Protein AF-A0AAE0FL76-F1 (afdb_monomer)

Radius of gyration: 29.26 Å; Cα contacts (8 Å, |Δi|>4): 202; chains: 1; bounding box: 66×48×80 Å

pLDDT: mean 73.0, std 16.08, range [36.44, 94.69]

Organism: NCBI:txid36881

Nearest PDB structures (foldseek):
  4d1q-assembly1_H-2  TM=7.066E-01  e=2.055E-03  Musca domestica
  5yvf-assembly1_A  TM=7.927E-01  e=5.678E-01  Arabidopsis thaliana
  8ao0-assembly1_A  TM=4.103E-01  e=6.399E-01  synthetic construct
  1xfn-assembly1_A  TM=4.289E-01  e=1.993E+00  Halorhodospira halophila
  8dzu-assembly1_A  TM=4.189E-01  e=2.116E+00  Halorhodospira halophila

Mean predicted aligned error: 18.42 Å

Foldseek 3Di:
DDDDPDPDDVVVCVPCVVVVVVVVVVVVVVVVVVVVVVVVVVVVVVVVVVVVVVVVVPPPDDPDDPPPPPPPLPLQKDFDADPVGNPHGQWIGGPVVPPVDTDGPPDDCVVSVVCCCDDLVPDDQDDDDDDDSVLVSVLVCCCRVVV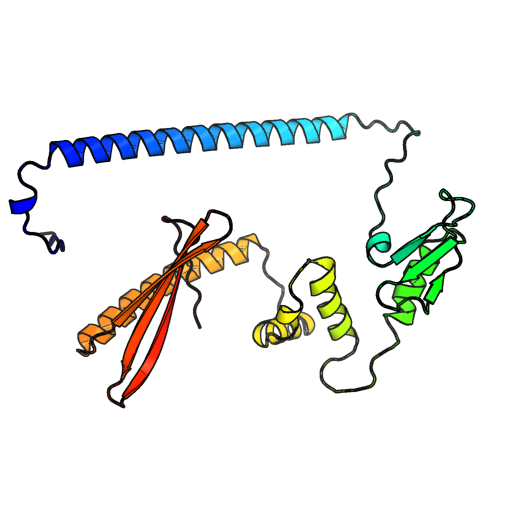DDNCCVVDPVSVVVVVCVVVVNDDDDDPVVVVVVQQVVQVVLLVVVVVVCVVCVVVVWHKDKDKDWDDDPNFIWIKIKIWTADPVRDIDIFTRATDSDPPDTGGDGD

Structure (mmCIF, N/CA/C/O backbone):
data_AF-A0AAE0FL76-F1
#
_entry.id   AF-A0AAE0FL76-F1
#
loop_
_atom_site.group_PDB
_atom_site.id
_atom_site.type_symbol
_atom_site.label_atom_id
_atom_site.label_alt_id
_atom_site.label_comp_id
_atom_site.label_asym_id
_atom_site.label_entity_id
_atom_site.label_seq_id
_atom_site.pdbx_PDB_ins_code
_atom_site.Cartn_x
_atom_site.Cartn_y
_atom_site.Cartn_z
_atom_site.occupancy
_atom_site.B_iso_or_equiv
_atom_site.auth_seq_id
_atom_site.auth_comp_id
_atom_site.auth_asym_id
_atom_site.auth_atom_id
_atom_site.pdbx_PDB_model_num
ATOM 1 N N . MET A 1 1 ? -9.833 24.605 28.743 1.00 41.06 1 MET A N 1
ATOM 2 C CA . MET A 1 1 ? -9.242 23.594 29.644 1.00 41.06 1 MET A CA 1
ATOM 3 C C . MET A 1 1 ? -8.982 22.353 28.806 1.00 41.06 1 MET A C 1
ATOM 5 O O . MET A 1 1 ? -9.937 21.810 28.270 1.00 41.06 1 MET A O 1
ATOM 9 N N . SER A 1 2 ? -7.720 21.987 28.562 1.00 43.38 2 SER A N 1
ATOM 10 C CA . SER A 1 2 ? -7.380 20.799 27.767 1.00 43.38 2 SER A CA 1
ATOM 11 C C . SER A 1 2 ? -7.516 19.554 28.639 1.00 43.38 2 SER A C 1
ATOM 13 O O . SER A 1 2 ? -6.790 19.414 29.622 1.00 43.38 2 SER A O 1
ATOM 15 N N . HIS A 1 3 ? -8.452 18.669 28.306 1.00 48.06 3 HIS A N 1
ATOM 16 C CA . HIS A 1 3 ? -8.559 17.375 28.970 1.00 48.06 3 HIS A CA 1
ATOM 17 C C . HIS A 1 3 ? -7.352 16.516 28.584 1.00 48.06 3 HIS A C 1
ATOM 19 O O . HIS A 1 3 ? -7.118 16.252 27.406 1.00 48.06 3 HIS A O 1
ATOM 25 N N . ASN A 1 4 ? -6.551 16.152 29.583 1.00 48.56 4 ASN A N 1
ATOM 26 C CA . ASN A 1 4 ? -5.408 15.266 29.433 1.00 48.56 4 ASN A CA 1
ATOM 27 C C . ASN A 1 4 ? -5.953 13.829 29.392 1.00 48.56 4 ASN A C 1
ATOM 29 O O . ASN A 1 4 ? -6.493 13.357 30.387 1.00 48.56 4 ASN A O 1
ATOM 33 N N . TYR A 1 5 ? -5.897 13.171 28.233 1.00 51.81 5 TYR A N 1
ATOM 34 C CA . TYR A 1 5 ? -6.470 11.833 28.008 1.00 51.81 5 TYR A CA 1
ATOM 35 C C . TYR A 1 5 ? -5.505 10.690 28.386 1.00 51.81 5 TYR A C 1
ATOM 37 O O . TYR A 1 5 ? -5.607 9.592 27.838 1.00 51.81 5 TYR A O 1
ATOM 45 N N . SER A 1 6 ? -4.539 10.921 29.285 1.00 60.22 6 SER A N 1
ATOM 46 C CA . SER A 1 6 ? -3.707 9.825 29.788 1.00 60.2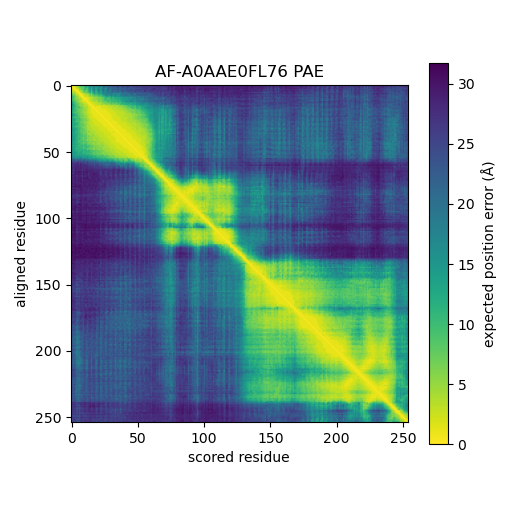2 6 SER A CA 1
ATOM 47 C C . SER A 1 6 ? -4.518 8.966 30.756 1.00 60.22 6 SER A C 1
ATOM 49 O O . SER A 1 6 ? -5.148 9.483 31.674 1.00 60.22 6 SER A O 1
ATOM 51 N N . TRP A 1 7 ? -4.483 7.648 30.560 1.00 64.50 7 TRP A N 1
ATOM 52 C CA . TRP A 1 7 ? -5.122 6.672 31.453 1.00 64.50 7 TRP A CA 1
ATOM 53 C C . TRP A 1 7 ? -4.465 6.590 32.841 1.00 64.50 7 TRP A C 1
ATOM 55 O O . TRP A 1 7 ? -5.026 5.983 33.749 1.00 64.50 7 TRP A O 1
ATOM 65 N N . GLU A 1 8 ? -3.294 7.204 33.022 1.00 61.47 8 GLU A N 1
ATOM 66 C CA . GLU A 1 8 ? -2.572 7.217 34.292 1.00 61.47 8 GLU A CA 1
ATOM 67 C C . GLU A 1 8 ? -2.843 8.509 35.084 1.00 61.47 8 GLU A C 1
ATOM 69 O O . GLU A 1 8 ? -2.793 9.603 34.503 1.00 61.47 8 GLU A O 1
ATOM 74 N N . PRO A 1 9 ? -3.108 8.412 36.405 1.00 70.88 9 PRO A N 1
ATOM 75 C CA . PRO A 1 9 ? -3.207 9.572 37.284 1.00 70.88 9 PRO A CA 1
ATOM 76 C C . PRO A 1 9 ? -1.924 10.405 37.226 1.00 70.88 9 PRO A C 1
ATOM 78 O O . PRO A 1 9 ? -0.826 9.865 37.344 1.00 70.88 9 PRO A O 1
ATOM 81 N N . ILE A 1 10 ? -2.052 11.730 37.106 1.00 65.44 10 ILE A N 1
ATOM 82 C CA . ILE A 1 10 ? -0.910 12.669 37.066 1.00 65.44 10 ILE A CA 1
ATOM 83 C C . ILE A 1 10 ? -0.021 12.524 38.314 1.00 65.44 10 ILE A C 1
ATOM 85 O O . ILE A 1 10 ? 1.184 12.748 38.258 1.00 65.44 10 ILE A O 1
ATOM 89 N N . GLU A 1 11 ? -0.606 12.091 39.428 1.00 73.06 11 GLU A N 1
ATOM 90 C CA . GLU A 1 11 ? 0.076 11.796 40.690 1.00 73.06 11 GLU A CA 1
ATOM 91 C C . GLU A 1 11 ? 1.170 10.723 40.549 1.00 73.06 11 GLU A C 1
ATOM 93 O O . GLU A 1 11 ? 2.186 10.808 41.233 1.00 73.06 11 GLU A O 1
ATOM 98 N N . ASN A 1 12 ? 1.027 9.769 39.618 1.00 71.69 12 ASN A N 1
ATOM 99 C CA . ASN A 1 12 ? 2.040 8.737 39.357 1.00 71.69 12 ASN A CA 1
ATOM 100 C C . ASN A 1 12 ? 3.261 9.260 38.585 1.00 71.69 12 ASN A C 1
ATOM 102 O O . ASN A 1 12 ? 4.279 8.576 38.516 1.00 71.69 12 ASN A O 1
ATOM 106 N N . LEU A 1 13 ? 3.178 10.464 38.011 1.00 67.12 13 LEU A N 1
ATOM 107 C CA . LEU A 1 13 ? 4.298 11.114 37.328 1.00 67.12 13 LEU A CA 1
ATOM 108 C C . LEU A 1 13 ? 5.147 11.975 38.276 1.00 67.12 13 LEU A C 1
ATOM 110 O O . LEU A 1 13 ? 6.201 12.463 37.860 1.00 67.12 13 LEU A O 1
ATOM 114 N N . ALA A 1 14 ? 4.725 12.153 39.534 1.00 76.75 14 ALA A N 1
ATOM 115 C CA . ALA A 1 14 ? 5.501 12.879 40.534 1.00 76.75 14 ALA A CA 1
ATOM 116 C C . ALA A 1 14 ? 6.821 12.136 40.821 1.00 76.75 14 ALA A C 1
ATOM 118 O O . ALA A 1 14 ? 6.814 10.979 41.240 1.00 76.75 14 ALA A O 1
ATOM 119 N N . GLY A 1 15 ? 7.962 12.790 40.577 1.00 80.88 15 GLY A N 1
ATOM 120 C CA . GLY A 1 15 ? 9.301 12.199 40.713 1.00 80.88 15 GLY A CA 1
ATOM 121 C C . GLY A 1 15 ? 9.930 11.696 39.405 1.00 80.88 15 GLY A C 1
ATOM 122 O O . GLY A 1 15 ? 11.093 11.285 39.408 1.00 80.88 15 GLY A O 1
ATOM 123 N N . CYS A 1 16 ? 9.208 11.745 38.278 1.00 82.50 16 CYS A N 1
ATOM 124 C CA . CYS A 1 16 ? 9.721 11.365 36.954 1.00 82.50 16 CYS A CA 1
ATOM 125 C C . CYS A 1 16 ? 10.253 12.554 36.131 1.00 82.50 16 CYS A C 1
ATOM 127 O O . CYS A 1 16 ? 10.582 12.397 34.952 1.00 82.50 16 CYS A O 1
ATOM 129 N N . GLU A 1 17 ? 10.370 13.749 36.713 1.00 87.56 17 GLU A N 1
ATOM 130 C CA . GLU A 1 17 ? 10.765 14.969 35.997 1.00 87.56 17 GLU A CA 1
ATOM 131 C C . GLU A 1 17 ? 12.173 14.844 35.397 1.00 87.56 17 GLU A C 1
ATOM 133 O O . GLU A 1 17 ? 12.430 15.320 34.290 1.00 87.56 17 GLU A O 1
ATOM 138 N N . SER A 1 18 ? 13.070 14.145 36.097 1.00 85.81 18 SER A N 1
ATOM 139 C CA . SER A 1 18 ? 14.432 13.866 35.632 1.00 85.81 18 SER A CA 1
ATOM 140 C C . SER A 1 18 ? 14.455 12.945 34.407 1.00 85.81 18 SER A C 1
ATOM 142 O O . SER A 1 18 ? 15.223 13.189 33.477 1.00 85.81 18 SER A O 1
ATOM 144 N N . LEU A 1 19 ? 13.580 11.935 34.364 1.00 83.25 19 LEU A N 1
ATOM 145 C CA . LEU A 1 19 ? 13.446 11.012 33.235 1.00 83.25 19 LEU A CA 1
ATOM 146 C C . LEU A 1 19 ? 12.848 11.709 32.012 1.00 83.25 19 LEU A C 1
ATOM 148 O O . LEU A 1 19 ? 13.353 11.541 30.904 1.00 83.25 19 LEU A O 1
ATOM 152 N N . ILE A 1 20 ? 11.827 12.548 32.209 1.00 82.75 20 ILE A N 1
ATOM 153 C CA . ILE A 1 20 ? 11.223 13.340 31.128 1.00 82.75 20 ILE A CA 1
ATOM 154 C C . ILE A 1 20 ? 12.249 14.326 30.552 1.00 82.75 20 ILE A C 1
ATOM 156 O O . ILE A 1 20 ? 12.359 14.457 29.332 1.00 82.75 20 ILE A O 1
ATOM 160 N N . ALA A 1 21 ? 13.029 14.996 31.405 1.00 90.81 21 ALA A N 1
ATOM 161 C CA . ALA A 1 21 ? 14.087 15.904 30.967 1.00 90.81 21 ALA A CA 1
ATOM 162 C C . ALA A 1 21 ? 15.205 15.169 30.207 1.00 90.81 21 ALA A C 1
ATOM 164 O O . ALA A 1 21 ? 15.637 15.637 29.153 1.00 90.81 21 ALA A O 1
ATOM 165 N N . ALA A 1 22 ? 15.636 14.002 30.697 1.00 91.31 22 ALA A N 1
ATOM 166 C CA . ALA A 1 22 ? 16.638 13.175 30.028 1.00 91.31 22 ALA A CA 1
ATOM 167 C C . ALA A 1 22 ? 16.152 12.675 28.659 1.00 91.31 22 ALA A C 1
ATOM 169 O O . ALA A 1 22 ? 16.902 12.732 27.685 1.00 91.31 22 ALA A O 1
ATOM 170 N N . PHE A 1 23 ? 14.891 12.244 28.564 1.00 91.94 23 PHE A N 1
ATOM 171 C CA . PHE A 1 23 ? 14.292 11.798 27.310 1.00 91.94 23 PHE A CA 1
ATOM 172 C C . PHE A 1 23 ? 14.199 12.931 26.285 1.00 91.94 23 PHE A C 1
ATOM 174 O O . PHE A 1 23 ? 14.612 12.752 25.142 1.00 91.94 23 PHE A O 1
ATOM 181 N N . ARG A 1 24 ? 13.721 14.116 26.691 1.00 90.69 24 ARG A N 1
ATOM 182 C CA . ARG A 1 24 ? 13.651 15.289 25.802 1.00 90.69 24 ARG A CA 1
ATOM 183 C C . ARG A 1 24 ? 15.023 15.662 25.262 1.00 90.69 24 ARG A C 1
ATOM 185 O O . ARG A 1 24 ? 15.172 15.793 24.054 1.00 90.69 24 ARG A O 1
ATOM 192 N N . LYS A 1 25 ? 16.028 15.721 26.138 1.00 94.19 25 LYS A N 1
ATOM 193 C CA . LYS A 1 25 ? 17.408 15.998 25.736 1.00 94.19 25 LYS A CA 1
ATOM 194 C C . LYS A 1 25 ? 17.940 14.952 24.751 1.00 94.19 25 LYS A C 1
ATOM 196 O O . LYS A 1 25 ? 18.479 15.308 23.714 1.00 94.19 25 LYS A O 1
ATOM 201 N N . SER A 1 26 ? 17.723 13.665 25.031 1.00 91.81 26 SER A N 1
ATOM 202 C CA . SER A 1 26 ? 18.118 12.587 24.116 1.00 91.81 26 SER A CA 1
ATOM 203 C C . SER A 1 26 ? 17.398 12.662 22.766 1.00 91.81 26 SER A C 1
ATOM 205 O O . SER A 1 26 ? 17.984 12.288 21.753 1.00 91.81 26 SER A O 1
ATOM 207 N N . SER A 1 27 ? 16.138 13.103 22.744 1.00 89.75 27 SER A N 1
ATOM 208 C CA . SER A 1 27 ? 15.365 13.279 21.513 1.00 89.75 27 SER A CA 1
ATOM 209 C C . SER A 1 27 ? 15.893 14.452 20.686 1.00 89.75 27 SER A C 1
ATOM 211 O O . SER A 1 27 ? 16.065 14.308 19.480 1.00 89.75 27 SER A O 1
ATOM 213 N N . GLU A 1 28 ? 16.192 15.584 21.328 1.00 92.56 28 GLU A N 1
ATOM 214 C CA . GLU A 1 28 ? 16.780 16.765 20.682 1.00 92.56 28 GLU A CA 1
ATOM 215 C C . GLU A 1 28 ? 18.171 16.453 20.103 1.00 92.56 28 GLU A C 1
ATOM 217 O O . GLU A 1 28 ? 18.455 16.787 18.951 1.00 92.56 28 GLU A O 1
ATOM 222 N N . ASP A 1 29 ? 19.013 15.738 20.858 1.00 93.06 29 ASP A N 1
ATOM 223 C CA . ASP A 1 29 ? 20.344 15.310 20.409 1.00 93.06 29 ASP A CA 1
ATOM 224 C C . ASP A 1 29 ? 20.256 14.349 19.202 1.00 93.06 29 ASP A C 1
ATOM 226 O O . ASP A 1 29 ? 21.034 14.459 18.248 1.00 93.06 29 ASP A O 1
ATOM 230 N N . ALA A 1 30 ? 19.287 13.424 19.205 1.00 89.38 30 ALA A N 1
ATOM 231 C CA . ALA A 1 30 ? 19.059 12.493 18.100 1.00 89.38 30 ALA A CA 1
ATOM 232 C C . ALA A 1 30 ? 18.550 13.200 16.832 1.00 89.38 30 ALA A C 1
ATOM 234 O O . ALA A 1 30 ? 19.007 12.895 15.727 1.00 89.38 30 ALA A O 1
ATOM 235 N N . GLU A 1 31 ? 17.643 14.168 16.979 1.00 90.94 31 GLU A N 1
ATOM 236 C CA . GLU A 1 31 ? 17.124 14.960 15.863 1.00 90.94 31 GLU A CA 1
ATOM 237 C C . GLU A 1 31 ? 18.225 15.828 15.234 1.00 90.94 31 GLU A C 1
ATOM 239 O O . GLU A 1 31 ? 18.385 15.850 14.009 1.00 90.94 31 GLU A O 1
ATOM 244 N N . ALA A 1 32 ? 19.063 16.466 16.060 1.00 92.94 32 ALA A N 1
ATOM 245 C CA . ALA A 1 32 ? 20.220 17.226 15.594 1.00 92.94 32 ALA A CA 1
ATOM 246 C C . ALA A 1 32 ? 21.225 16.343 14.828 1.00 92.94 32 ALA A C 1
ATOM 248 O O . ALA A 1 32 ? 21.744 16.744 13.777 1.00 92.94 32 ALA A O 1
ATOM 249 N N . ALA A 1 33 ? 21.469 15.120 15.309 1.00 92.75 33 ALA A N 1
ATOM 250 C CA . ALA A 1 33 ? 22.332 14.159 14.632 1.00 92.75 33 ALA A CA 1
ATOM 251 C C . ALA A 1 33 ? 21.769 13.743 13.260 1.00 92.75 33 ALA A C 1
ATOM 253 O O . ALA A 1 33 ? 22.510 13.775 12.271 1.00 92.75 33 ALA A O 1
ATOM 254 N N . ASP A 1 34 ? 20.474 13.423 13.155 1.00 89.50 34 ASP A N 1
ATOM 255 C CA . ASP A 1 34 ? 19.858 13.029 11.878 1.00 89.50 34 ASP A CA 1
ATOM 256 C C . ASP A 1 34 ? 19.869 14.181 10.858 1.00 89.50 34 ASP A C 1
ATOM 258 O O . ASP A 1 34 ? 20.221 13.985 9.688 1.00 89.50 34 ASP A O 1
ATOM 262 N N . LEU A 1 35 ? 19.592 15.413 11.301 1.00 91.69 35 LEU A N 1
ATOM 263 C CA . LEU A 1 35 ? 19.690 16.607 10.455 1.00 91.69 35 LEU A CA 1
ATOM 264 C C . LEU A 1 35 ? 21.107 16.798 9.895 1.00 91.69 35 LEU A C 1
ATOM 266 O O . LEU A 1 35 ? 21.264 17.090 8.703 1.00 91.69 35 LEU A O 1
ATOM 270 N N . SER A 1 36 ? 22.142 16.568 10.708 1.00 93.62 36 SER A N 1
ATOM 271 C CA . SER A 1 36 ? 23.538 16.658 10.261 1.00 93.62 36 SER A CA 1
ATOM 272 C C . SER A 1 36 ? 23.888 15.603 9.197 1.00 93.62 36 SER A C 1
ATOM 274 O O . SER A 1 36 ? 24.525 15.917 8.186 1.00 93.62 36 SER A O 1
ATOM 276 N N . ILE A 1 37 ? 23.403 14.366 9.358 1.00 91.81 37 ILE A N 1
ATOM 277 C CA . ILE A 1 37 ? 23.623 13.265 8.409 1.00 91.81 37 ILE A CA 1
ATOM 278 C C . ILE A 1 37 ? 22.910 13.556 7.084 1.00 91.81 37 ILE A C 1
ATOM 280 O O . ILE A 1 37 ? 23.485 13.354 6.008 1.00 91.81 37 ILE A O 1
ATOM 284 N N . ARG A 1 38 ? 21.672 14.066 7.138 1.00 87.12 38 ARG A N 1
ATOM 285 C CA . ARG A 1 38 ? 20.913 14.469 5.943 1.00 87.12 38 ARG A CA 1
ATOM 286 C C . ARG A 1 38 ? 21.616 15.589 5.182 1.00 87.12 38 ARG A C 1
ATOM 288 O O . ARG A 1 38 ? 21.714 15.506 3.957 1.00 87.12 38 ARG A O 1
ATOM 295 N N . ALA A 1 39 ? 22.139 16.596 5.883 1.00 93.31 39 ALA A N 1
ATOM 296 C CA . ALA A 1 39 ? 22.894 17.685 5.268 1.00 93.31 39 ALA A CA 1
ATOM 297 C C . ALA A 1 39 ? 24.159 17.170 4.562 1.00 93.31 39 ALA A C 1
ATOM 299 O O . ALA A 1 39 ? 24.389 17.509 3.400 1.00 93.31 39 ALA A O 1
ATOM 300 N N . LYS A 1 40 ? 24.919 16.276 5.211 1.00 94.69 40 LYS A N 1
ATOM 301 C CA . LYS A 1 40 ? 26.125 15.670 4.629 1.00 94.69 40 LYS A CA 1
ATOM 302 C C . LYS A 1 40 ? 25.821 14.866 3.360 1.00 94.69 40 LYS A C 1
ATOM 304 O O . LYS A 1 40 ? 26.444 15.097 2.329 1.00 94.69 40 LYS A O 1
ATOM 309 N N . ARG A 1 41 ? 24.800 14.000 3.390 1.00 92.88 41 ARG A N 1
ATOM 310 C CA . ARG A 1 41 ? 24.374 13.215 2.212 1.00 92.88 41 ARG A CA 1
ATOM 311 C C . ARG A 1 41 ? 23.885 14.091 1.060 1.00 92.88 41 ARG A C 1
ATOM 313 O O . ARG A 1 41 ? 24.074 13.744 -0.103 1.00 92.88 41 ARG A O 1
ATOM 320 N N . LYS A 1 42 ? 23.224 15.212 1.369 1.00 93.81 42 LYS A N 1
ATOM 321 C CA . LYS A 1 42 ? 22.774 16.171 0.354 1.00 93.81 42 LYS A CA 1
ATOM 322 C C . LYS A 1 42 ? 23.962 16.865 -0.316 1.00 93.81 42 LYS A C 1
ATOM 324 O O . LYS A 1 42 ? 23.941 17.013 -1.533 1.00 93.81 42 LYS A O 1
ATOM 329 N N . ALA A 1 43 ? 24.982 17.240 0.455 1.00 92.94 43 ALA A N 1
ATOM 330 C CA . ALA A 1 43 ? 26.211 17.826 -0.073 1.00 92.94 43 ALA A CA 1
ATOM 331 C C . ALA A 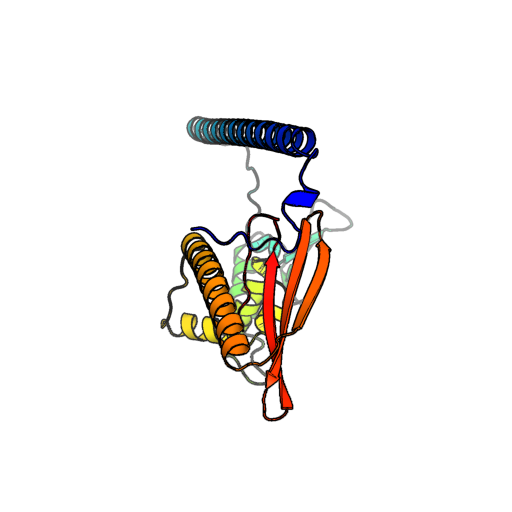1 43 ? 27.004 16.831 -0.941 1.00 92.94 43 ALA A C 1
ATOM 333 O O . ALA A 1 43 ? 27.418 17.189 -2.037 1.00 92.94 43 ALA A O 1
ATOM 334 N N . GLU A 1 44 ? 27.141 15.572 -0.507 1.00 93.94 44 GLU A N 1
ATOM 335 C CA . GLU A 1 44 ? 27.819 14.518 -1.284 1.00 93.94 44 GLU A CA 1
ATOM 336 C C . GLU A 1 44 ? 27.141 14.273 -2.642 1.00 93.94 44 GLU A C 1
ATOM 338 O O . GLU A 1 44 ? 27.817 14.231 -3.665 1.00 93.94 44 GLU A O 1
ATOM 343 N N . ARG A 1 45 ? 25.801 14.201 -2.682 1.00 92.00 45 ARG A N 1
ATOM 344 C CA . ARG A 1 45 ? 25.057 14.043 -3.947 1.00 92.00 45 ARG A CA 1
ATOM 345 C C .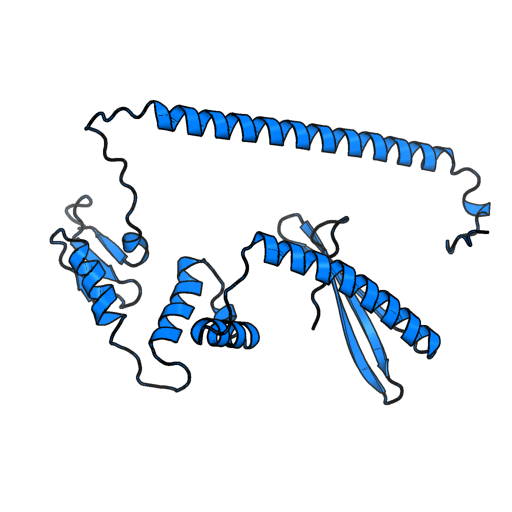 ARG A 1 45 ? 25.181 15.246 -4.876 1.00 92.00 45 ARG A C 1
ATOM 347 O O . ARG A 1 45 ? 25.221 15.062 -6.086 1.00 92.00 45 ARG A O 1
ATOM 354 N N . ALA A 1 46 ? 25.204 16.460 -4.325 1.00 91.50 46 ALA A N 1
ATOM 355 C CA . ALA A 1 46 ? 25.400 17.664 -5.127 1.00 91.50 46 ALA A CA 1
ATOM 356 C C . ALA A 1 46 ? 26.797 17.671 -5.771 1.00 91.50 46 ALA A C 1
ATOM 358 O O . ALA A 1 46 ? 26.906 17.923 -6.966 1.00 91.50 46 ALA A O 1
ATOM 359 N N . ALA A 1 47 ? 27.833 17.298 -5.012 1.00 92.19 47 ALA A N 1
ATOM 360 C CA . ALA A 1 47 ? 29.199 17.196 -5.521 1.00 92.19 47 ALA A CA 1
ATOM 361 C C . ALA A 1 47 ? 29.359 16.102 -6.595 1.00 92.19 47 ALA A C 1
ATOM 363 O O . ALA A 1 47 ? 30.039 16.319 -7.594 1.00 92.19 47 ALA A O 1
ATOM 364 N N . GLU A 1 48 ? 28.718 14.940 -6.424 1.00 90.00 48 GLU A N 1
ATOM 365 C CA . GLU A 1 48 ? 28.732 13.862 -7.426 1.00 90.00 48 GLU A CA 1
ATOM 366 C C . GLU A 1 48 ? 28.049 14.298 -8.732 1.00 90.00 48 GLU A C 1
ATOM 368 O O . GLU A 1 48 ? 28.569 14.056 -9.818 1.00 90.00 48 GLU A O 1
ATOM 373 N N . GLN A 1 49 ? 26.935 15.027 -8.631 1.00 85.56 49 GLN A N 1
ATOM 374 C CA . GLN A 1 49 ? 26.216 15.540 -9.793 1.00 85.56 49 GLN A CA 1
ATOM 375 C C . GLN A 1 49 ? 26.996 16.645 -10.529 1.00 85.56 49 GLN A C 1
ATOM 377 O O . GLN A 1 49 ? 26.992 16.679 -11.757 1.00 85.56 49 GLN A O 1
ATOM 382 N N . GLU A 1 50 ? 27.691 17.528 -9.806 1.00 87.06 50 GLU A N 1
ATOM 383 C CA . GLU A 1 50 ? 28.590 18.521 -10.413 1.00 87.06 50 GLU A CA 1
ATOM 384 C C . GLU A 1 50 ? 29.776 17.855 -11.127 1.00 87.06 50 GLU A C 1
ATOM 386 O O . GLU A 1 50 ? 30.144 18.277 -12.224 1.00 87.06 50 GLU A O 1
ATOM 391 N N . ALA A 1 51 ? 30.331 16.778 -10.560 1.00 85.69 51 ALA A N 1
ATOM 392 C CA . ALA A 1 51 ? 31.400 16.007 -11.192 1.00 85.69 51 ALA A CA 1
ATOM 393 C C . ALA A 1 51 ? 30.939 15.280 -12.470 1.00 85.69 51 ALA A C 1
ATOM 395 O O . ALA A 1 51 ? 31.687 15.243 -13.446 1.00 85.69 51 ALA A O 1
ATOM 396 N N . GLU A 1 52 ? 29.717 14.733 -12.498 1.00 80.94 52 GLU A N 1
ATOM 397 C CA . GLU A 1 52 ? 29.145 14.121 -13.707 1.00 80.94 52 GLU A CA 1
ATOM 398 C C . GLU A 1 52 ? 28.943 15.147 -14.830 1.00 80.94 52 GLU A C 1
ATOM 400 O O . GLU A 1 52 ? 29.310 14.878 -15.972 1.00 80.94 52 GLU A O 1
ATOM 405 N N . VAL A 1 53 ? 28.427 16.339 -14.511 1.00 80.75 53 VAL A N 1
ATOM 406 C CA . VAL A 1 53 ? 28.221 17.412 -15.502 1.00 80.75 53 VAL A CA 1
ATOM 407 C C . VAL A 1 53 ? 29.557 17.929 -16.041 1.00 80.75 53 VAL A C 1
ATOM 409 O O . VAL A 1 53 ? 29.695 18.121 -17.246 1.00 80.75 53 VAL A O 1
ATOM 412 N N . ALA A 1 54 ? 30.564 18.091 -15.178 1.00 76.44 54 ALA A N 1
ATOM 413 C CA . ALA A 1 54 ? 31.910 18.477 -15.601 1.00 76.44 54 ALA A CA 1
ATOM 414 C C . ALA A 1 54 ? 32.570 17.419 -16.508 1.00 76.44 54 ALA A C 1
ATOM 416 O O . ALA A 1 54 ? 33.293 17.768 -17.436 1.00 76.44 54 ALA A O 1
ATOM 417 N N . ALA A 1 55 ? 32.298 16.128 -16.282 1.00 74.75 55 ALA A N 1
ATOM 418 C CA . ALA A 1 55 ? 32.820 15.047 -17.117 1.00 74.75 55 ALA A CA 1
ATOM 419 C C . ALA A 1 55 ? 32.154 14.956 -18.505 1.00 74.75 55 ALA A C 1
ATOM 421 O O . ALA A 1 55 ? 32.748 14.388 -19.425 1.00 74.75 55 ALA A O 1
ATOM 422 N N . GLU A 1 56 ? 30.939 15.486 -18.681 1.00 65.50 56 GLU A N 1
ATOM 423 C CA . GLU A 1 56 ? 30.263 15.509 -19.985 1.00 65.50 56 GLU A CA 1
ATOM 424 C C . GLU A 1 56 ? 30.794 16.621 -20.910 1.00 65.50 56 GLU A C 1
ATOM 426 O O . GLU A 1 56 ? 30.851 16.405 -22.125 1.00 65.50 56 GLU A O 1
ATOM 431 N N . ASP A 1 57 ? 31.254 17.751 -20.359 1.00 58.56 57 ASP A N 1
ATOM 432 C CA . ASP A 1 57 ? 31.689 18.931 -21.133 1.00 58.56 57 ASP A CA 1
ATOM 433 C C . ASP A 1 57 ? 33.109 18.787 -21.733 1.00 58.56 57 ASP A C 1
ATOM 435 O O . ASP A 1 57 ? 33.402 19.339 -22.790 1.00 58.56 57 ASP A O 1
ATOM 439 N N . ASP A 1 58 ? 33.965 17.943 -21.143 1.00 54.41 58 ASP A N 1
ATOM 440 C CA . ASP A 1 58 ? 35.322 17.645 -21.648 1.00 54.41 58 ASP A CA 1
ATOM 441 C C . ASP A 1 58 ? 35.369 16.491 -22.673 1.00 54.41 58 ASP A C 1
ATOM 443 O O . ASP A 1 58 ? 36.441 16.095 -23.145 1.00 54.41 58 ASP A O 1
ATOM 447 N N . SER A 1 59 ? 34.217 15.937 -23.070 1.00 50.06 59 SER A N 1
ATOM 448 C CA . SER A 1 59 ? 34.150 14.892 -24.102 1.00 50.06 59 SER A CA 1
ATOM 449 C C . SER A 1 59 ? 34.195 15.462 -25.528 1.00 50.06 59 SER A C 1
ATOM 451 O O . SER A 1 59 ? 33.383 15.146 -26.400 1.00 50.06 59 SER A O 1
ATOM 453 N N . GLU A 1 60 ? 35.218 16.279 -25.786 1.00 49.88 60 GLU A N 1
ATOM 454 C CA . GLU A 1 60 ? 35.687 16.591 -27.130 1.00 49.88 60 GLU A CA 1
ATOM 455 C C . GLU A 1 60 ? 36.019 15.266 -27.841 1.00 49.88 60 GLU A C 1
ATOM 457 O O . GLU A 1 60 ? 36.834 14.459 -27.382 1.00 49.88 60 GLU A O 1
ATOM 462 N N . TRP A 1 61 ? 35.304 15.004 -28.936 1.00 46.28 61 TRP A N 1
ATOM 463 C CA . TRP A 1 61 ? 35.348 13.781 -29.734 1.00 46.28 61 TRP A CA 1
ATOM 464 C C . TRP A 1 61 ? 36.784 13.334 -30.059 1.00 46.28 61 TRP A C 1
ATOM 466 O O . TRP A 1 61 ? 37.385 13.755 -31.046 1.00 46.28 61 TRP A O 1
ATOM 476 N N . LYS A 1 62 ? 37.318 12.398 -29.271 1.00 41.06 62 LYS A N 1
ATOM 477 C CA . LYS A 1 62 ? 38.438 11.551 -2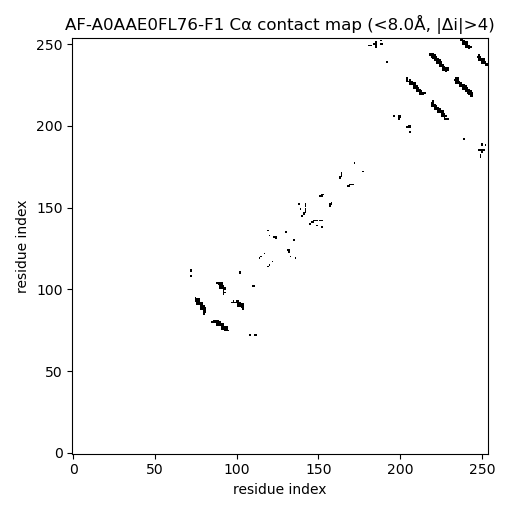9.686 1.00 41.06 62 LYS A CA 1
ATOM 478 C C . LYS A 1 62 ? 37.902 10.172 -30.037 1.00 41.06 62 LYS A C 1
ATOM 480 O O . LYS A 1 62 ? 37.616 9.341 -29.175 1.00 41.06 62 LYS A O 1
ATOM 485 N N . ASP A 1 63 ? 37.758 9.958 -31.341 1.00 48.91 63 ASP A N 1
ATOM 486 C CA . ASP A 1 63 ? 37.553 8.655 -31.961 1.00 48.91 63 ASP A CA 1
ATOM 487 C C . ASP A 1 63 ? 38.548 7.634 -31.388 1.00 48.91 63 ASP A C 1
ATOM 489 O O . ASP A 1 63 ? 39.757 7.766 -31.569 1.00 48.91 63 ASP A O 1
ATOM 493 N N . GLY A 1 64 ? 38.068 6.590 -30.700 1.00 45.53 64 GLY A N 1
ATOM 494 C CA . GLY A 1 64 ? 38.968 5.482 -30.363 1.00 45.53 64 GLY A CA 1
ATOM 495 C C . GLY A 1 64 ? 38.509 4.421 -29.372 1.00 45.53 64 GLY A C 1
ATOM 496 O O . GLY A 1 64 ? 39.008 3.302 -29.447 1.00 45.53 64 GLY A O 1
ATOM 497 N N . ALA A 1 65 ? 37.553 4.684 -28.478 1.00 42.72 65 ALA A N 1
ATOM 498 C CA . ALA A 1 65 ? 37.169 3.696 -27.464 1.00 42.72 65 ALA A CA 1
ATOM 499 C C . ALA A 1 65 ? 35.650 3.521 -27.385 1.00 42.72 65 ALA A C 1
ATOM 501 O O . ALA A 1 65 ? 34.943 4.190 -26.636 1.00 42.72 65 ALA A O 1
ATOM 502 N N . LYS A 1 66 ? 35.132 2.569 -28.170 1.00 43.16 66 LYS A N 1
ATOM 503 C CA . LYS A 1 66 ? 33.736 2.118 -28.103 1.00 43.16 66 LYS A CA 1
ATOM 504 C C . LYS A 1 66 ? 33.464 1.457 -26.749 1.00 43.16 66 LYS A C 1
ATOM 506 O O . LYS A 1 66 ? 33.540 0.234 -26.622 1.00 43.16 66 LYS A O 1
ATOM 511 N N . VAL A 1 67 ? 33.062 2.244 -25.755 1.00 42.19 67 VAL A N 1
ATOM 512 C CA . VAL A 1 67 ? 32.324 1.731 -24.599 1.00 42.19 67 VAL A CA 1
ATOM 513 C C . VAL A 1 67 ? 31.022 1.144 -25.145 1.00 42.19 67 VAL A C 1
ATOM 515 O O . VAL A 1 67 ? 30.119 1.859 -25.581 1.00 42.19 67 VAL A O 1
ATOM 518 N N . LYS A 1 68 ? 30.956 -0.190 -25.222 1.00 46.16 68 LYS A N 1
ATOM 519 C CA . LYS A 1 68 ? 29.807 -0.940 -25.742 1.00 46.16 68 LYS A CA 1
ATOM 520 C C . LYS A 1 68 ? 28.583 -0.667 -24.863 1.00 46.16 68 LYS A C 1
ATOM 522 O O . LYS A 1 68 ? 28.313 -1.413 -23.923 1.00 46.16 68 LYS A O 1
ATOM 527 N N . ARG A 1 69 ? 27.792 0.358 -25.195 1.00 44.00 69 ARG A N 1
ATOM 528 C CA . ARG A 1 69 ? 26.402 0.462 -24.733 1.00 44.00 69 ARG A CA 1
ATOM 529 C C . ARG A 1 69 ? 25.699 -0.822 -25.182 1.00 44.00 69 ARG A C 1
ATOM 531 O O . ARG A 1 69 ? 25.468 -1.019 -26.374 1.00 44.00 69 ARG A O 1
ATOM 538 N N . LYS A 1 70 ? 25.430 -1.745 -24.251 1.00 45.75 70 LYS A N 1
ATOM 539 C CA . LYS A 1 70 ? 24.688 -2.982 -24.538 1.00 45.75 70 LYS A CA 1
ATOM 540 C C . LYS A 1 70 ? 23.322 -2.577 -25.088 1.00 45.75 70 LYS A C 1
ATOM 542 O O . LYS A 1 70 ? 22.480 -2.076 -24.346 1.00 45.75 70 LYS A O 1
ATOM 547 N N . ALA A 1 71 ? 23.117 -2.759 -26.390 1.00 56.44 71 ALA A N 1
ATOM 548 C CA . ALA A 1 71 ? 21.845 -2.468 -27.030 1.00 56.44 71 ALA A CA 1
ATOM 549 C C . ALA A 1 71 ? 20.720 -3.243 -26.320 1.00 56.44 71 ALA A C 1
ATOM 551 O O . ALA A 1 71 ? 20.881 -4.415 -25.975 1.00 56.44 71 ALA A O 1
ATOM 552 N N . ALA A 1 72 ? 19.571 -2.594 -26.103 1.00 55.97 72 ALA A N 1
ATOM 553 C CA . ALA A 1 72 ? 18.434 -3.155 -25.363 1.00 55.97 72 ALA A CA 1
ATOM 554 C C . ALA A 1 72 ? 17.946 -4.516 -25.907 1.00 55.97 72 ALA A C 1
ATOM 556 O O . ALA A 1 72 ? 17.362 -5.308 -25.167 1.00 55.97 72 ALA A O 1
ATOM 557 N N . CYS A 1 73 ? 18.240 -4.821 -27.177 1.00 53.66 73 CYS A N 1
ATOM 558 C CA . CYS A 1 73 ? 17.955 -6.112 -27.794 1.00 53.66 73 CYS A CA 1
ATOM 559 C C . CYS A 1 73 ? 18.660 -7.285 -27.095 1.00 53.66 73 CYS A C 1
ATOM 561 O O . CYS A 1 73 ? 18.068 -8.353 -27.002 1.00 53.66 73 CYS A O 1
ATOM 563 N N . CYS A 1 74 ? 19.844 -7.102 -26.502 1.00 57.00 74 CYS A N 1
ATOM 564 C CA . CYS A 1 74 ? 20.578 -8.183 -25.830 1.00 57.00 74 CYS A CA 1
ATOM 565 C C . CYS A 1 74 ? 19.868 -8.742 -24.580 1.00 57.00 74 CYS A C 1
ATOM 567 O O . CYS A 1 74 ? 20.300 -9.753 -24.039 1.00 57.00 74 CYS A O 1
ATOM 569 N N . ARG A 1 75 ? 18.782 -8.117 -24.096 1.00 64.50 75 ARG A N 1
ATOM 570 C CA . ARG A 1 75 ? 17.986 -8.665 -22.980 1.00 64.50 75 ARG A CA 1
ATOM 571 C C . ARG A 1 75 ? 17.132 -9.867 -23.391 1.00 64.50 75 ARG A C 1
ATOM 573 O O . ARG A 1 75 ? 16.939 -10.769 -22.574 1.00 64.50 75 ARG A O 1
ATOM 580 N N . TYR A 1 76 ? 16.665 -9.883 -24.638 1.00 66.38 76 TYR A N 1
ATOM 581 C CA . TYR A 1 76 ? 15.701 -10.857 -25.164 1.00 66.38 76 TYR A CA 1
ATOM 582 C C . TYR A 1 76 ? 16.337 -12.073 -25.819 1.00 66.38 76 TYR A C 1
ATOM 584 O O . TYR A 1 76 ? 15.655 -13.057 -26.086 1.00 66.38 76 TYR A O 1
ATOM 592 N N . PHE A 1 77 ? 17.637 -12.009 -26.063 1.00 74.62 77 PHE A N 1
ATOM 593 C CA . PHE A 1 77 ? 18.359 -13.059 -26.747 1.00 74.62 77 PHE A CA 1
ATOM 594 C C . PHE A 1 77 ? 19.474 -13.584 -25.855 1.00 74.62 77 PHE A C 1
ATOM 596 O O . PHE A 1 77 ? 20.053 -12.842 -25.060 1.00 74.62 77 PHE A O 1
ATOM 603 N N . MET A 1 78 ? 19.745 -14.875 -25.963 1.00 78.62 78 MET A N 1
ATOM 604 C CA . MET A 1 78 ? 20.925 -15.501 -25.390 1.00 78.62 78 MET A CA 1
ATOM 605 C C . MET A 1 78 ? 21.871 -15.878 -26.517 1.00 78.62 78 MET A C 1
ATOM 607 O O . MET A 1 78 ? 21.443 -16.344 -27.570 1.00 78.62 78 MET A O 1
ATOM 611 N N . CYS A 1 79 ? 23.157 -15.643 -26.295 1.00 78.44 79 CYS A N 1
ATOM 612 C CA . CYS A 1 79 ? 24.202 -16.064 -27.211 1.00 78.44 79 CYS A CA 1
ATOM 613 C C . CYS A 1 79 ? 24.744 -17.403 -26.719 1.00 78.44 79 CYS A C 1
ATOM 615 O O . CYS A 1 79 ? 25.143 -17.512 -25.559 1.00 78.44 79 CYS A O 1
ATOM 617 N N . LYS A 1 80 ? 24.766 -18.402 -27.594 1.00 78.06 80 LYS A N 1
ATOM 618 C CA . LYS A 1 80 ? 25.570 -19.603 -27.417 1.00 78.06 80 LYS A CA 1
ATOM 619 C C . LYS A 1 80 ? 26.922 -19.354 -28.081 1.00 78.06 80 LYS A C 1
ATOM 621 O O . LYS A 1 80 ? 26.976 -18.936 -29.238 1.00 78.06 80 LYS A O 1
ATOM 626 N N . PHE A 1 81 ? 27.997 -19.554 -27.333 1.00 78.19 81 PHE A N 1
ATOM 627 C CA . PHE A 1 81 ? 29.364 -19.409 -27.827 1.00 78.19 81 PHE A CA 1
ATOM 628 C C . PHE A 1 81 ? 29.879 -20.757 -28.329 1.00 78.19 81 PHE A C 1
ATOM 630 O O . PHE A 1 81 ? 29.433 -21.797 -27.845 1.00 78.19 81 PHE A O 1
ATOM 637 N N . SER A 1 82 ? 30.780 -20.732 -29.310 1.00 79.06 82 SER A N 1
ATOM 638 C CA . SER A 1 82 ? 31.405 -21.947 -29.833 1.00 79.06 82 SER A CA 1
ATOM 639 C C . SER A 1 82 ? 32.294 -22.586 -28.767 1.00 79.06 82 SER A C 1
ATOM 641 O O . SER A 1 82 ? 33.068 -21.896 -28.107 1.00 79.06 82 SER A O 1
ATOM 643 N N . GLU A 1 83 ? 32.218 -23.910 -28.629 1.00 83.44 83 GLU A N 1
ATOM 644 C CA . GLU A 1 83 ? 33.073 -24.667 -27.702 1.00 83.44 83 GLU A CA 1
ATOM 645 C C . GLU A 1 83 ? 34.546 -24.672 -28.139 1.00 83.44 83 GLU A C 1
ATOM 647 O O . GLU A 1 83 ? 35.443 -24.691 -27.302 1.00 83.44 83 GLU A O 1
ATOM 652 N N . ILE A 1 84 ? 34.796 -24.610 -29.451 1.00 86.31 84 ILE A N 1
ATOM 653 C CA . ILE A 1 84 ? 36.146 -24.609 -30.035 1.00 86.31 84 ILE A CA 1
ATOM 654 C C . ILE A 1 84 ? 36.760 -23.200 -29.980 1.00 86.31 84 ILE A C 1
ATOM 656 O O . ILE A 1 84 ? 37.968 -23.049 -29.812 1.00 86.31 84 ILE A O 1
ATOM 660 N N . HIS A 1 85 ? 35.923 -22.164 -30.106 1.00 80.62 85 HIS A N 1
ATOM 661 C CA . HIS A 1 85 ? 36.330 -20.757 -30.148 1.00 80.62 85 HIS A CA 1
ATOM 662 C C . HIS A 1 85 ? 35.428 -19.903 -29.237 1.00 80.62 85 HIS A C 1
ATOM 664 O O . HIS A 1 85 ? 34.446 -19.332 -29.725 1.00 80.62 85 HIS A O 1
ATOM 670 N N . PRO A 1 86 ? 35.733 -19.786 -27.928 1.00 77.69 86 PRO A N 1
ATOM 671 C CA . PRO A 1 86 ? 34.879 -19.105 -26.946 1.00 77.69 86 PRO A CA 1
ATOM 672 C C . PRO A 1 86 ? 34.593 -17.631 -27.268 1.00 77.69 86 PRO A C 1
ATOM 674 O O . PRO A 1 86 ? 33.603 -17.061 -26.812 1.00 77.69 86 PRO A O 1
ATOM 677 N N . GLU A 1 87 ? 35.451 -16.993 -28.062 1.00 74.19 87 GLU A N 1
ATOM 678 C CA . GLU A 1 87 ? 35.302 -15.620 -28.534 1.00 74.19 87 GLU A CA 1
ATOM 679 C C . GLU A 1 87 ? 34.278 -15.461 -29.672 1.00 74.19 87 GLU A C 1
ATOM 681 O O . GLU A 1 87 ? 33.835 -14.343 -29.950 1.00 74.19 87 GLU A O 1
ATOM 686 N N . LYS A 1 88 ? 33.876 -16.560 -30.324 1.00 73.25 88 LYS A N 1
ATOM 687 C CA . LYS A 1 88 ? 32.913 -16.562 -31.430 1.00 73.25 88 LYS A CA 1
ATOM 688 C C . LYS A 1 88 ? 31.530 -16.976 -30.938 1.00 73.25 88 LYS A C 1
ATOM 690 O O . LYS A 1 88 ? 31.345 -18.026 -30.324 1.00 73.25 88 LYS A O 1
ATOM 695 N N . ILE A 1 89 ? 30.531 -16.156 -31.253 1.00 74.69 89 ILE A N 1
ATOM 696 C CA . ILE A 1 89 ? 29.125 -16.502 -31.031 1.00 74.69 89 ILE A CA 1
ATOM 697 C C . ILE A 1 89 ? 28.722 -17.503 -32.118 1.00 74.69 89 ILE A C 1
ATOM 699 O O . ILE A 1 89 ? 28.755 -17.180 -33.302 1.00 74.69 89 ILE A O 1
ATOM 703 N N . GLU A 1 90 ? 28.355 -18.713 -31.705 1.00 79.31 90 GLU A N 1
ATOM 704 C CA . GLU A 1 90 ? 27.916 -19.796 -32.589 1.00 79.31 90 GLU A CA 1
ATOM 705 C C . GLU A 1 90 ? 26.463 -19.577 -33.021 1.00 79.31 90 GLU A C 1
ATOM 707 O O . GLU A 1 90 ? 26.125 -19.687 -34.197 1.00 79.31 90 GLU A O 1
ATOM 712 N N . SER A 1 91 ? 25.595 -19.219 -32.074 1.00 78.81 91 SER A N 1
ATOM 713 C CA . SER A 1 91 ? 24.189 -18.951 -32.361 1.00 78.81 91 SER A CA 1
ATOM 714 C C . SER A 1 91 ? 23.569 -17.987 -31.358 1.00 78.81 91 SER A C 1
ATOM 716 O O . SER A 1 91 ? 24.033 -17.830 -30.227 1.00 78.81 91 SER A O 1
ATOM 718 N N . VAL A 1 92 ? 22.505 -17.309 -31.782 1.00 76.56 92 VAL A N 1
ATOM 719 C CA . VAL A 1 92 ? 21.718 -16.419 -30.927 1.00 76.56 92 VAL A CA 1
ATOM 720 C C . VAL A 1 92 ? 20.280 -16.917 -30.909 1.00 76.56 92 VAL A C 1
ATOM 722 O O . VAL A 1 92 ? 19.658 -17.029 -31.965 1.00 76.56 92 VAL A O 1
ATOM 725 N N . TYR A 1 93 ? 19.747 -17.194 -29.721 1.00 79.25 93 TYR A N 1
ATOM 726 C CA . TYR A 1 93 ? 18.391 -17.709 -29.544 1.00 79.25 93 TYR A CA 1
ATOM 727 C C . TYR A 1 93 ? 17.513 -16.727 -28.774 1.00 79.25 93 TYR A C 1
ATOM 729 O O . TYR A 1 93 ? 17.958 -16.044 -27.848 1.00 79.25 93 TYR A O 1
ATOM 737 N N . CYS A 1 94 ? 16.252 -16.617 -29.187 1.00 79.88 94 CYS A N 1
ATOM 738 C CA . CYS A 1 94 ? 15.275 -15.764 -28.521 1.00 79.88 94 CYS A CA 1
ATOM 739 C C . CYS A 1 94 ? 14.766 -16.458 -27.251 1.00 79.88 94 CYS A C 1
ATOM 741 O O . CYS A 1 94 ? 14.202 -17.547 -27.317 1.00 79.88 94 CYS A O 1
ATOM 743 N N . LYS A 1 95 ? 14.891 -15.805 -26.090 1.00 74.06 95 LYS A N 1
ATOM 744 C CA . LYS A 1 95 ? 14.429 -16.348 -24.798 1.00 74.06 95 LYS A CA 1
ATOM 745 C C . LYS A 1 95 ? 12.927 -16.637 -24.759 1.00 74.06 95 LYS A C 1
ATOM 747 O O . LYS A 1 95 ? 12.492 -17.430 -23.937 1.00 74.06 95 LYS A O 1
ATOM 752 N N . ILE A 1 96 ? 12.147 -15.968 -25.609 1.00 72.94 96 ILE A N 1
ATOM 753 C CA . ILE A 1 96 ? 10.686 -16.097 -25.652 1.00 72.94 96 ILE A CA 1
ATOM 754 C C . ILE A 1 96 ? 10.262 -17.230 -26.600 1.00 72.94 96 ILE A C 1
ATOM 756 O O . ILE A 1 96 ? 9.325 -17.959 -26.294 1.00 72.94 96 ILE A O 1
ATOM 760 N N . CYS A 1 97 ? 10.941 -17.388 -27.741 1.00 76.25 97 CYS A N 1
ATOM 761 C CA . CYS A 1 97 ? 10.638 -18.457 -28.702 1.00 76.25 97 CYS A CA 1
ATOM 762 C C . CYS A 1 97 ? 11.259 -19.807 -28.323 1.00 76.25 97 CYS A C 1
ATOM 764 O O . CYS A 1 97 ? 10.845 -20.825 -28.867 1.00 76.25 97 CYS A O 1
ATOM 766 N N . GLY A 1 98 ? 12.222 -19.821 -27.396 1.00 72.00 98 GLY A N 1
ATOM 767 C CA . GLY A 1 98 ? 12.954 -21.028 -27.027 1.00 72.00 98 GLY A CA 1
ATOM 768 C C . GLY A 1 98 ? 14.061 -21.384 -28.033 1.00 72.00 98 GLY A C 1
ATOM 769 O O . GLY A 1 98 ? 14.380 -20.582 -28.916 1.00 72.00 98 GLY A O 1
ATOM 770 N N . PRO A 1 99 ? 14.687 -22.566 -27.885 1.00 68.69 99 PRO A N 1
ATOM 771 C CA . PRO A 1 99 ? 15.819 -23.001 -28.709 1.00 68.69 99 PRO A CA 1
ATOM 772 C C . PRO A 1 99 ? 15.451 -23.287 -30.174 1.00 68.69 99 PRO A C 1
ATOM 774 O O . PRO A 1 99 ? 16.345 -23.341 -31.013 1.00 68.69 99 PRO A O 1
ATOM 777 N N . ASP A 1 100 ? 14.159 -23.397 -30.496 1.00 62.47 100 ASP A N 1
ATOM 778 C CA . ASP A 1 100 ? 13.653 -23.679 -31.849 1.00 62.47 100 ASP A CA 1
ATOM 779 C C . ASP A 1 100 ? 13.861 -22.517 -32.838 1.00 62.47 100 ASP A C 1
ATOM 781 O O . ASP A 1 100 ? 13.588 -22.648 -34.031 1.00 62.47 100 ASP A O 1
ATOM 785 N N . PHE A 1 101 ? 14.329 -21.362 -32.356 1.00 67.31 101 PHE A N 1
ATOM 786 C CA . PHE A 1 101 ? 14.652 -20.214 -33.191 1.00 67.31 101 PHE A CA 1
ATOM 787 C C . PHE A 1 101 ? 16.094 -19.753 -32.970 1.00 67.31 101 PHE A C 1
ATOM 789 O O . PHE A 1 101 ? 16.401 -19.027 -32.018 1.00 67.31 101 PHE A O 1
ATOM 796 N N . THR A 1 102 ? 16.965 -20.134 -33.900 1.00 66.69 102 THR A N 1
ATOM 797 C CA . THR A 1 102 ? 18.358 -19.697 -33.995 1.00 66.69 102 THR A CA 1
ATOM 798 C C . THR A 1 102 ? 18.522 -18.706 -35.141 1.00 66.69 102 THR A C 1
ATOM 800 O O . THR A 1 102 ? 18.180 -18.982 -36.287 1.00 66.69 102 THR A O 1
ATOM 803 N N . VAL A 1 103 ? 19.057 -17.523 -34.833 1.00 66.38 103 VAL A N 1
ATOM 804 C CA . VAL A 1 103 ? 19.484 -16.561 -35.856 1.00 66.38 103 VAL A CA 1
ATOM 805 C C . VAL A 1 103 ? 20.950 -16.835 -36.160 1.00 66.38 103 VAL A C 1
ATOM 807 O O . VAL A 1 103 ? 21.778 -16.796 -35.245 1.00 66.38 103 VAL A O 1
ATOM 810 N N . GLU A 1 104 ? 21.275 -17.093 -37.428 1.00 62.56 104 GLU A N 1
ATOM 811 C CA . GLU A 1 104 ? 22.668 -17.166 -37.869 1.00 62.56 104 GLU A CA 1
ATOM 812 C C . GLU A 1 104 ? 23.379 -15.846 -37.553 1.00 62.56 104 GLU A C 1
ATOM 814 O O . GLU A 1 104 ? 22.830 -14.754 -37.733 1.00 62.56 104 GLU A O 1
ATOM 819 N N . HIS A 1 105 ? 24.607 -15.941 -37.044 1.00 55.50 105 HIS A N 1
ATOM 820 C CA . HIS A 1 105 ? 25.371 -14.827 -36.479 1.00 55.50 105 HIS A CA 1
ATOM 821 C C . HIS A 1 105 ? 25.818 -13.771 -37.517 1.00 55.50 105 HIS A C 1
ATOM 823 O O . HIS A 1 105 ? 26.734 -12.997 -37.248 1.00 55.50 105 HIS A O 1
ATOM 829 N N . SER A 1 106 ? 25.187 -13.673 -38.693 1.00 52.50 106 SER A N 1
ATOM 830 C CA . SER A 1 106 ? 25.502 -12.663 -39.707 1.00 52.50 106 SER A CA 1
ATOM 831 C C . SER A 1 106 ? 25.060 -11.259 -39.255 1.00 52.50 106 SER A C 1
ATOM 833 O O . SER A 1 106 ? 24.057 -10.703 -39.701 1.00 52.50 106 SER A O 1
ATOM 835 N N . GLY A 1 107 ? 25.807 -10.698 -38.305 1.00 53.84 107 GLY A N 1
ATOM 836 C CA . GLY A 1 107 ? 26.185 -9.295 -38.188 1.00 53.84 107 GLY A CA 1
ATOM 837 C C . GLY A 1 107 ? 25.113 -8.230 -38.006 1.00 53.84 107 GLY A C 1
ATOM 838 O O . GLY A 1 107 ? 25.491 -7.066 -37.919 1.00 53.84 107 GLY A O 1
ATOM 839 N N . ASN A 1 108 ? 23.818 -8.545 -37.947 1.00 58.09 108 ASN A N 1
ATOM 840 C CA . ASN A 1 108 ? 22.826 -7.487 -38.073 1.00 58.09 108 ASN A CA 1
ATOM 841 C C . ASN A 1 108 ? 21.717 -7.571 -37.022 1.00 58.09 108 ASN A C 1
ATOM 843 O O . ASN A 1 108 ? 20.825 -8.418 -37.048 1.00 58.09 108 ASN A O 1
ATOM 847 N N . THR A 1 109 ? 21.753 -6.612 -36.093 1.00 61.16 109 THR A N 1
ATOM 848 C CA . THR A 1 109 ? 20.676 -6.323 -35.129 1.00 61.16 109 THR A CA 1
ATOM 849 C C . THR A 1 109 ? 19.309 -6.142 -35.806 1.00 61.16 109 THR A C 1
ATOM 851 O O . THR A 1 109 ? 18.276 -6.286 -35.152 1.00 61.16 109 THR A O 1
ATOM 854 N N . SER A 1 110 ? 19.286 -5.881 -37.117 1.00 68.12 110 SER A N 1
ATOM 855 C CA . SER A 1 110 ? 18.095 -5.884 -37.965 1.00 68.12 110 SER A CA 1
ATOM 856 C C . SER A 1 110 ? 17.393 -7.244 -38.023 1.00 68.12 110 SER A C 1
ATOM 858 O O . SER A 1 110 ? 16.169 -7.256 -37.965 1.00 68.12 110 SER A O 1
ATOM 860 N N . ASN A 1 111 ? 18.105 -8.377 -38.023 1.00 69.62 111 ASN A N 1
ATOM 861 C CA . ASN A 1 111 ? 17.484 -9.710 -38.004 1.00 69.62 111 ASN A CA 1
ATOM 862 C C . ASN A 1 111 ? 16.803 -9.987 -36.658 1.00 69.62 111 ASN A C 1
ATOM 864 O O . ASN A 1 111 ? 15.678 -10.478 -36.612 1.00 69.62 111 ASN A O 1
ATOM 868 N N . MET A 1 112 ? 17.435 -9.573 -35.555 1.00 71.06 112 MET A N 1
ATOM 869 C CA . MET A 1 112 ? 16.852 -9.657 -34.210 1.00 71.06 112 MET A CA 1
ATOM 870 C C . MET A 1 112 ? 15.616 -8.755 -34.083 1.00 71.06 112 MET A C 1
ATOM 872 O O . MET A 1 112 ? 14.585 -9.178 -33.564 1.00 71.06 112 MET A O 1
ATOM 876 N N . ARG A 1 113 ? 15.690 -7.517 -34.596 1.00 67.56 113 ARG A N 1
ATOM 877 C CA . ARG A 1 113 ? 14.546 -6.591 -34.650 1.00 67.56 113 ARG A CA 1
ATOM 878 C C . ARG A 1 113 ? 13.430 -7.116 -35.550 1.00 67.56 113 ARG A C 1
ATOM 880 O O . ARG A 1 113 ? 12.271 -6.996 -35.176 1.00 67.56 113 ARG A O 1
ATOM 887 N N . SER A 1 114 ? 13.767 -7.715 -36.688 1.00 75.50 114 SER A N 1
ATOM 888 C CA . SER A 1 114 ? 12.804 -8.302 -37.618 1.00 75.50 114 SER A CA 1
ATOM 889 C C . SER A 1 114 ? 12.100 -9.506 -36.998 1.00 75.50 114 SER A C 1
ATOM 891 O O . SER A 1 114 ? 10.879 -9.574 -37.053 1.00 75.50 114 SER A O 1
ATOM 893 N N . HIS A 1 115 ? 12.822 -10.389 -36.301 1.00 76.25 115 HIS A N 1
ATOM 894 C CA . HIS A 1 115 ? 12.225 -11.483 -35.531 1.00 76.25 115 HIS A CA 1
ATOM 895 C C . HIS A 1 115 ? 11.259 -10.968 -34.455 1.00 76.25 115 HIS A C 1
ATOM 897 O O . HIS A 1 115 ? 10.112 -11.409 -34.394 1.00 76.25 115 HIS A O 1
ATOM 903 N N . LEU A 1 116 ? 11.687 -9.981 -33.657 1.00 68.69 116 LEU A N 1
ATOM 904 C CA . LEU A 1 116 ? 10.815 -9.315 -32.683 1.00 68.69 116 LEU A CA 1
ATOM 905 C C . LEU A 1 116 ? 9.583 -8.685 -33.353 1.00 68.69 116 LEU A C 1
ATOM 907 O O . LEU A 1 116 ? 8.488 -8.737 -32.803 1.00 68.69 116 LEU A O 1
ATOM 911 N N . ALA A 1 117 ? 9.738 -8.131 -34.555 1.00 69.25 117 ALA A N 1
ATOM 912 C CA . ALA A 1 117 ? 8.663 -7.483 -35.296 1.00 69.25 117 ALA A CA 1
ATOM 913 C C . ALA A 1 117 ? 7.757 -8.434 -36.099 1.00 69.25 117 ALA A C 1
ATOM 915 O O . ALA A 1 117 ? 6.664 -8.015 -36.462 1.00 69.25 117 ALA A O 1
ATOM 916 N N . HIS A 1 118 ? 8.167 -9.672 -36.378 1.00 69.06 118 HIS A N 1
ATOM 917 C CA . HIS A 1 118 ? 7.377 -10.634 -37.155 1.00 69.06 118 HIS A CA 1
ATOM 918 C C . HIS A 1 118 ? 6.834 -11.750 -36.267 1.00 69.06 118 HIS A C 1
ATOM 920 O O . HIS A 1 118 ? 5.627 -11.946 -36.192 1.00 69.06 118 HIS A O 1
ATOM 926 N N . VAL A 1 119 ? 7.692 -12.436 -35.514 1.00 65.69 119 VAL A N 1
ATOM 927 C CA . VAL A 1 119 ? 7.292 -13.614 -34.730 1.00 65.69 119 VAL A CA 1
ATOM 928 C C . VAL A 1 119 ? 6.494 -13.206 -33.494 1.00 65.69 119 VAL A C 1
ATOM 930 O O . VAL A 1 119 ? 5.403 -13.722 -33.254 1.00 65.69 119 VAL A O 1
ATOM 933 N N . HIS A 1 120 ? 6.967 -12.195 -32.761 1.00 61.12 120 HIS A N 1
ATOM 934 C CA . HIS A 1 120 ? 6.264 -11.700 -31.571 1.00 61.12 120 HIS A CA 1
ATOM 935 C C . HIS A 1 120 ? 5.130 -10.719 -31.879 1.00 61.12 120 HIS A C 1
ATOM 937 O O . HIS A 1 120 ? 4.304 -10.445 -31.012 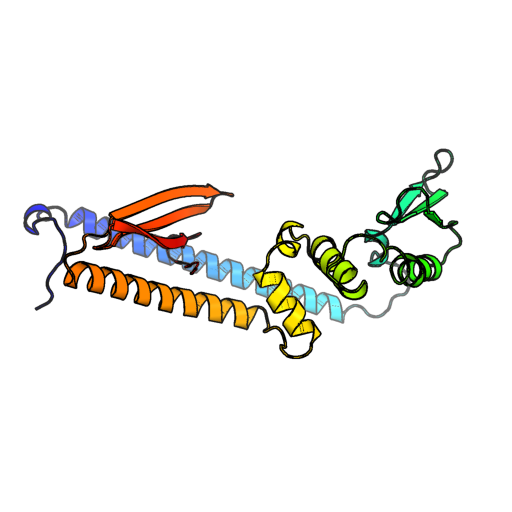1.00 61.12 120 HIS A O 1
ATOM 943 N N . LYS A 1 121 ? 5.058 -10.220 -33.115 1.00 57.78 121 LYS A N 1
ATOM 944 C CA . LYS A 1 121 ? 3.990 -9.327 -33.578 1.00 57.78 121 LYS A CA 1
ATOM 945 C C . LYS A 1 121 ? 2.871 -10.075 -34.318 1.00 57.78 121 LYS A C 1
ATOM 947 O O . LYS A 1 121 ? 1.773 -9.536 -34.392 1.00 57.78 121 LYS A O 1
ATOM 952 N N . GLN A 1 122 ? 3.106 -11.299 -34.822 1.00 50.25 122 GLN A N 1
ATOM 953 C CA . GLN A 1 122 ? 2.107 -12.060 -35.596 1.00 50.25 122 GLN A CA 1
ATOM 954 C C . GLN A 1 122 ? 1.688 -13.439 -35.036 1.00 50.25 122 GLN A C 1
ATOM 956 O O . GLN A 1 122 ? 0.683 -13.960 -35.513 1.00 50.25 122 GLN A O 1
ATOM 961 N N . GLY A 1 123 ? 2.342 -14.056 -34.037 1.00 39.12 123 GLY A N 1
ATOM 962 C CA . GLY A 1 123 ? 2.125 -15.502 -33.813 1.00 39.12 123 GLY A CA 1
ATOM 963 C C . GLY A 1 123 ? 2.120 -16.046 -32.382 1.00 39.12 123 GLY A C 1
ATOM 964 O O . GLY A 1 123 ? 3.080 -16.692 -31.989 1.00 39.12 123 GLY A O 1
ATOM 965 N N . ARG A 1 124 ? 0.997 -15.898 -31.657 1.00 40.75 124 ARG A N 1
ATOM 966 C CA . ARG A 1 124 ? 0.305 -16.956 -30.858 1.00 40.75 124 ARG A CA 1
ATOM 967 C C . ARG A 1 124 ? -0.963 -16.371 -30.218 1.00 40.75 124 ARG A C 1
ATOM 969 O O . ARG A 1 124 ? -1.103 -16.222 -29.011 1.00 40.75 124 ARG A O 1
ATOM 976 N N . LEU A 1 125 ? -1.903 -16.015 -31.090 1.00 42.72 125 LEU A N 1
ATOM 977 C CA . LEU A 1 125 ? -3.202 -15.418 -30.762 1.00 42.72 125 LEU A CA 1
ATOM 978 C C . LEU A 1 125 ? -4.370 -16.411 -30.903 1.00 42.72 125 LEU A C 1
ATOM 980 O O . LEU A 1 125 ? -5.516 -16.017 -31.096 1.00 42.72 125 LEU A O 1
ATOM 984 N N . ARG A 1 126 ? -4.100 -17.718 -30.853 1.00 43.16 126 ARG A N 1
ATOM 985 C CA . ARG A 1 126 ? -5.143 -18.744 -30.954 1.00 43.16 126 ARG A CA 1
ATOM 986 C C . ARG A 1 126 ? -4.929 -19.849 -29.934 1.00 43.16 126 ARG A C 1
ATOM 988 O O . ARG A 1 126 ? -4.372 -20.892 -30.252 1.00 43.16 126 ARG A O 1
ATOM 995 N N . ARG A 1 127 ? -5.399 -19.596 -28.716 1.00 41.94 127 ARG A N 1
ATOM 996 C CA . ARG A 1 127 ? -6.418 -20.395 -28.012 1.00 41.94 127 ARG A CA 1
ATOM 997 C C . ARG A 1 127 ? -6.570 -19.839 -26.595 1.00 41.94 127 ARG A C 1
ATOM 999 O O . ARG A 1 127 ? -5.587 -19.474 -25.960 1.00 41.94 127 ARG A O 1
ATOM 1006 N N . ASN A 1 128 ? -7.826 -19.776 -26.172 1.00 37.62 128 ASN A N 1
ATOM 1007 C CA . ASN A 1 128 ? -8.368 -19.278 -24.907 1.00 37.62 128 ASN A CA 1
ATOM 1008 C C . ASN A 1 128 ? -8.480 -17.749 -24.854 1.00 37.62 128 ASN A C 1
ATOM 1010 O O . ASN A 1 128 ? -7.489 -17.027 -24.955 1.00 37.62 128 ASN A O 1
ATOM 1014 N N . GLY A 1 129 ? -9.737 -17.298 -24.820 1.00 42.03 129 GLY A N 1
ATOM 1015 C CA . GLY A 1 129 ? -10.187 -15.923 -25.006 1.00 42.03 129 GLY A CA 1
ATOM 1016 C C . GLY A 1 129 ? -9.698 -14.934 -23.952 1.00 42.03 129 GLY A C 1
ATOM 1017 O O . GLY A 1 129 ? -8.943 -15.282 -23.052 1.00 42.03 129 GLY A O 1
ATOM 1018 N N . PHE A 1 130 ? -10.158 -13.695 -24.122 1.00 45.41 130 PHE A N 1
ATOM 1019 C CA . PHE A 1 130 ? -9.780 -12.473 -23.408 1.00 45.41 130 PHE A CA 1
ATOM 1020 C C . PHE A 1 130 ? -8.403 -11.907 -23.799 1.00 45.41 130 PHE A C 1
ATOM 1022 O O . PHE A 1 130 ? -7.372 -12.536 -23.592 1.00 45.41 130 PHE A O 1
ATOM 1029 N N . PHE A 1 131 ? -8.409 -10.684 -24.344 1.00 44.97 131 PHE A N 1
ATOM 1030 C CA . PHE A 1 131 ? -7.287 -9.854 -24.824 1.00 44.97 131 PHE A CA 1
ATOM 1031 C C . PHE A 1 131 ? -6.843 -10.057 -26.283 1.00 44.97 131 PHE A C 1
ATOM 1033 O O . PHE A 1 131 ? -6.330 -11.107 -26.677 1.00 44.97 131 PHE A O 1
ATOM 1040 N N . GLY A 1 132 ? -6.985 -8.993 -27.086 1.00 47.97 13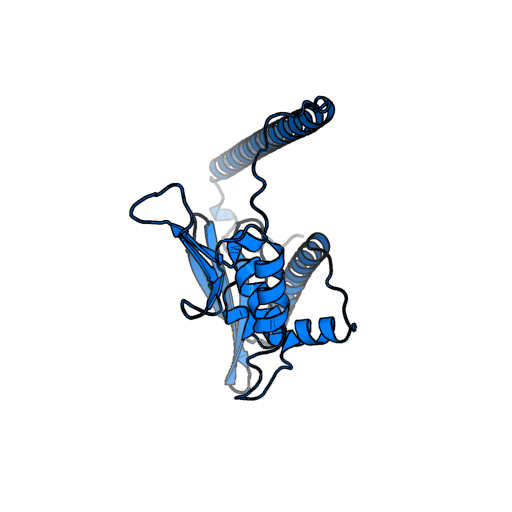2 GLY A N 1
ATOM 1041 C CA . GLY A 1 132 ? -6.367 -8.889 -28.409 1.00 47.97 132 GLY A CA 1
ATOM 1042 C C . GLY A 1 132 ? -4.840 -8.954 -28.290 1.00 47.97 132 GLY A C 1
ATOM 1043 O O . GLY A 1 132 ? -4.262 -8.505 -27.303 1.00 47.97 132 GLY A O 1
ATOM 1044 N N . GLY A 1 133 ? -4.152 -9.537 -29.273 1.00 53.47 133 GLY A N 1
ATOM 1045 C CA . GLY A 1 133 ? -2.744 -9.959 -29.122 1.00 53.47 133 GLY A CA 1
ATOM 1046 C C . GLY A 1 133 ? -1.747 -8.846 -28.827 1.00 53.47 133 GLY A C 1
ATOM 1047 O O . GLY A 1 133 ? -0.691 -9.122 -28.265 1.00 53.47 133 GLY A O 1
ATOM 1048 N N . GLY A 1 134 ? -2.097 -7.594 -29.131 1.00 58.72 134 GLY A N 1
ATOM 1049 C CA . GLY A 1 134 ? -1.305 -6.430 -28.733 1.00 58.72 134 GLY A CA 1
ATOM 1050 C C . GLY A 1 134 ? -1.271 -6.210 -27.216 1.00 58.72 134 GLY A C 1
ATOM 1051 O O . GLY A 1 134 ? -0.222 -5.870 -26.678 1.00 58.72 134 GLY A O 1
ATOM 1052 N N . GLN A 1 135 ? -2.375 -6.470 -26.508 1.00 61.75 135 GLN A N 1
ATOM 1053 C CA . GLN A 1 135 ? -2.474 -6.251 -25.059 1.00 61.75 135 GLN A CA 1
ATOM 1054 C C . GLN A 1 135 ? -1.661 -7.287 -24.272 1.00 61.75 135 GLN A C 1
ATOM 1056 O O . GLN A 1 135 ? -0.931 -6.925 -23.352 1.00 61.75 135 GLN A O 1
ATOM 1061 N N . ARG A 1 136 ? -1.690 -8.564 -24.683 1.00 63.66 136 ARG A N 1
ATOM 1062 C CA . ARG A 1 136 ? -0.910 -9.633 -24.027 1.00 63.66 136 ARG A CA 1
ATOM 1063 C C . ARG A 1 136 ? 0.599 -9.402 -24.125 1.00 63.66 136 ARG A C 1
ATOM 1065 O O . ARG A 1 136 ? 1.310 -9.594 -23.144 1.00 63.66 136 ARG A O 1
ATOM 1072 N N . PHE A 1 137 ? 1.092 -8.952 -25.281 1.00 64.75 137 PHE A N 1
ATOM 1073 C CA . PHE A 1 137 ? 2.513 -8.633 -25.449 1.00 64.75 137 PHE A CA 1
ATOM 1074 C C . PHE A 1 137 ? 2.952 -7.494 -24.524 1.00 64.75 137 PHE A C 1
ATOM 1076 O O . PHE A 1 137 ? 4.049 -7.528 -23.972 1.00 64.75 137 PHE A O 1
ATOM 1083 N N . LEU A 1 138 ? 2.091 -6.496 -24.333 1.00 64.38 138 LEU A N 1
ATOM 1084 C CA . LEU A 1 138 ? 2.421 -5.314 -23.551 1.00 64.38 138 LEU A CA 1
ATOM 1085 C C . LEU A 1 138 ? 2.372 -5.586 -22.040 1.00 64.38 138 LEU A C 1
ATOM 1087 O O . LEU A 1 138 ? 3.239 -5.102 -21.320 1.00 64.38 138 LEU A O 1
ATOM 1091 N N . LEU A 1 139 ? 1.466 -6.452 -21.577 1.00 66.88 139 LEU A N 1
ATOM 1092 C CA . LEU A 1 139 ? 1.463 -6.974 -20.203 1.00 66.88 139 LEU A CA 1
ATOM 1093 C C . LEU A 1 139 ? 2.729 -7.795 -19.900 1.00 66.88 139 LEU A C 1
ATOM 1095 O O . LEU A 1 139 ? 3.415 -7.551 -18.906 1.00 66.88 139 LEU A O 1
ATOM 1099 N N . VAL A 1 140 ? 3.125 -8.688 -20.815 1.00 67.50 140 VAL A N 1
ATOM 1100 C CA . VAL A 1 140 ? 4.399 -9.425 -20.710 1.00 67.50 140 VAL A CA 1
ATOM 1101 C C . VAL A 1 140 ? 5.591 -8.464 -20.728 1.00 67.50 140 VAL A C 1
ATOM 1103 O O . VAL A 1 140 ? 6.540 -8.633 -19.962 1.00 67.50 140 VAL A O 1
ATOM 1106 N N . TRP A 1 141 ? 5.545 -7.419 -21.557 1.00 71.12 141 TRP A N 1
ATOM 1107 C CA . TRP A 1 141 ? 6.575 -6.385 -21.590 1.00 71.12 141 TRP A CA 1
ATOM 1108 C C . TRP A 1 141 ? 6.662 -5.622 -20.264 1.00 71.12 141 TRP A C 1
ATOM 1110 O O . TRP A 1 141 ? 7.773 -5.368 -19.803 1.00 71.12 141 TRP A O 1
ATOM 1120 N N . VAL A 1 142 ? 5.538 -5.308 -19.612 1.00 71.56 142 VAL A N 1
ATOM 1121 C CA . VAL A 1 142 ? 5.523 -4.694 -18.275 1.00 71.56 142 VAL A CA 1
ATOM 1122 C C . VAL A 1 142 ? 6.187 -5.619 -17.252 1.00 71.56 142 VAL A C 1
ATOM 1124 O O . VAL A 1 142 ? 7.120 -5.179 -16.578 1.00 71.56 142 VAL A O 1
ATOM 1127 N N . GLY A 1 143 ? 5.805 -6.899 -17.190 1.00 68.62 143 GLY A N 1
ATOM 1128 C CA . GLY A 1 143 ? 6.428 -7.876 -16.285 1.00 68.62 143 GLY A CA 1
ATOM 1129 C C . GLY A 1 143 ? 7.942 -8.001 -16.500 1.00 68.62 143 GLY A C 1
ATOM 1130 O O . GLY A 1 143 ? 8.737 -7.824 -15.575 1.00 68.62 143 GLY A O 1
ATOM 1131 N N . VAL A 1 144 ? 8.365 -8.199 -17.752 1.00 68.75 144 VAL A N 1
ATOM 1132 C CA . VAL A 1 144 ? 9.764 -8.486 -18.111 1.00 68.75 144 VAL A CA 1
ATOM 1133 C C . VAL A 1 144 ? 10.656 -7.239 -18.095 1.00 68.75 144 VAL A C 1
ATOM 1135 O O . VAL A 1 144 ? 11.768 -7.279 -17.565 1.00 68.75 144 VAL A O 1
ATOM 1138 N N . CYS A 1 145 ? 10.217 -6.110 -18.660 1.00 67.00 145 CYS A N 1
ATOM 1139 C CA . CYS A 1 145 ? 11.057 -4.909 -18.755 1.00 67.00 145 CYS A CA 1
ATOM 1140 C C . CYS A 1 145 ? 11.133 -4.116 -17.460 1.00 67.00 145 CYS A C 1
ATOM 1142 O O . CYS A 1 145 ? 12.143 -3.448 -17.225 1.00 67.00 145 CYS A O 1
ATOM 1144 N N . ARG A 1 146 ? 10.079 -4.156 -16.640 1.00 72.94 146 ARG A N 1
ATOM 1145 C CA . ARG A 1 146 ? 10.020 -3.410 -15.380 1.00 72.94 146 ARG A CA 1
ATOM 1146 C C . ARG A 1 146 ? 10.290 -4.281 -14.158 1.00 72.94 146 ARG A C 1
ATOM 1148 O O . ARG A 1 146 ? 10.206 -3.759 -13.053 1.00 72.94 146 ARG A O 1
ATOM 1155 N N . LYS A 1 147 ? 10.666 -5.555 -14.354 1.00 78.50 147 LYS A N 1
ATOM 1156 C CA . LYS A 1 147 ? 10.930 -6.527 -13.279 1.00 78.50 147 LYS A CA 1
ATOM 1157 C C . LYS A 1 147 ? 9.768 -6.595 -12.278 1.00 78.50 147 LYS A C 1
ATOM 1159 O O . LYS A 1 147 ? 9.983 -6.585 -11.070 1.00 78.50 147 LYS A O 1
ATOM 1164 N N . ARG A 1 148 ? 8.534 -6.578 -12.782 1.00 79.19 148 ARG A N 1
ATOM 1165 C CA . ARG A 1 148 ? 7.331 -6.696 -11.950 1.00 79.19 148 ARG A CA 1
ATOM 1166 C C . ARG A 1 148 ? 6.937 -8.165 -11.842 1.00 79.19 148 ARG A C 1
ATOM 1168 O O . ARG A 1 148 ? 7.212 -8.940 -12.757 1.00 79.19 148 ARG A O 1
ATOM 1175 N N . ALA A 1 149 ? 6.309 -8.536 -10.729 1.00 80.50 149 ALA A N 1
ATOM 1176 C CA . ALA A 1 149 ? 5.737 -9.867 -10.574 1.00 80.50 149 ALA A CA 1
ATOM 1177 C C . ALA A 1 149 ? 4.676 -10.105 -11.657 1.00 80.50 149 ALA A C 1
ATOM 1179 O O . ALA A 1 149 ? 3.932 -9.188 -12.000 1.00 80.50 149 ALA A O 1
ATOM 1180 N N . PHE A 1 150 ? 4.604 -11.323 -12.196 1.00 79.25 150 PHE A N 1
ATOM 1181 C CA . PHE A 1 150 ? 3.622 -11.652 -13.236 1.00 79.25 150 PHE A CA 1
ATOM 1182 C C . PHE A 1 150 ? 2.175 -11.584 -12.728 1.00 79.25 150 PHE A C 1
ATOM 1184 O O . PHE A 1 150 ? 1.287 -11.276 -13.519 1.00 79.25 150 PHE A O 1
ATOM 1191 N N . SER A 1 151 ? 1.963 -11.761 -11.420 1.00 83.38 151 SER A N 1
ATOM 1192 C CA . SER A 1 151 ? 0.654 -11.647 -10.765 1.00 83.38 151 SER A CA 1
ATOM 1193 C C . SER A 1 151 ? -0.009 -10.282 -10.960 1.00 83.38 151 SER A C 1
ATOM 1195 O O . SER A 1 151 ? -1.228 -10.208 -11.010 1.00 83.38 151 SER A O 1
ATOM 1197 N N . ILE A 1 152 ? 0.759 -9.205 -11.181 1.00 79.06 152 ILE A N 1
ATOM 1198 C CA . ILE A 1 152 ? 0.175 -7.880 -11.457 1.00 79.06 152 ILE A CA 1
ATOM 1199 C C . ILE A 1 152 ? -0.681 -7.870 -12.731 1.00 79.06 152 ILE A C 1
ATOM 1201 O O . ILE A 1 152 ? -1.552 -7.032 -12.884 1.00 79.06 152 ILE A O 1
ATOM 1205 N N . CYS A 1 153 ? -0.424 -8.778 -13.678 1.00 80.50 153 CYS A N 1
ATOM 1206 C CA . CYS A 1 153 ? -1.207 -8.874 -14.912 1.00 80.50 153 CYS A CA 1
ATOM 1207 C C . CYS A 1 153 ? -2.506 -9.673 -14.726 1.00 80.50 153 CYS A C 1
ATOM 1209 O O . CYS A 1 153 ? -3.353 -9.665 -15.621 1.00 80.50 153 CYS A O 1
ATOM 1211 N N . GLU A 1 154 ? -2.624 -10.397 -13.614 1.00 82.25 154 GLU A N 1
ATOM 1212 C CA . GLU A 1 154 ? -3.814 -11.160 -13.231 1.00 82.25 154 GLU A CA 1
ATOM 1213 C C . GLU A 1 154 ? -4.783 -10.300 -12.412 1.00 82.25 154 GLU A C 1
ATOM 1215 O O . GLU A 1 154 ? -5.983 -10.559 -12.443 1.00 82.25 154 GLU A O 1
ATOM 1220 N N . ASP A 1 155 ? -4.262 -9.253 -11.768 1.00 85.44 155 ASP A N 1
ATOM 1221 C CA . ASP A 1 155 ? -5.005 -8.256 -11.004 1.00 85.44 155 ASP A CA 1
ATOM 1222 C C . ASP A 1 155 ? -6.062 -7.526 -11.857 1.00 85.44 155 ASP A C 1
ATOM 1224 O O . ASP A 1 155 ? -5.781 -7.040 -12.961 1.00 85.44 155 ASP A O 1
ATOM 1228 N N . GLU A 1 156 ? -7.302 -7.499 -11.366 1.00 88.25 156 GLU A N 1
ATOM 1229 C CA . GLU A 1 156 ? -8.455 -6.948 -12.085 1.00 88.25 156 GLU A CA 1
ATOM 1230 C C . GLU A 1 156 ? -8.372 -5.423 -12.205 1.00 88.25 156 GLU A C 1
ATOM 1232 O O . GLU A 1 156 ? -8.520 -4.890 -13.307 1.00 88.25 156 GLU A O 1
ATOM 1237 N N . GLU A 1 157 ? -8.017 -4.730 -11.123 1.00 86.31 157 GLU A N 1
ATOM 1238 C CA . GLU A 1 157 ? -7.887 -3.271 -11.107 1.00 86.31 157 GLU A CA 1
ATOM 1239 C C . GLU A 1 157 ? -6.798 -2.800 -12.068 1.00 86.31 157 GLU A C 1
ATOM 1241 O O . GLU A 1 157 ? -6.990 -1.873 -12.865 1.00 86.31 157 GLU A O 1
ATOM 1246 N N . PHE A 1 158 ? -5.648 -3.480 -12.054 1.00 86.31 158 PHE A N 1
ATOM 1247 C CA . PHE A 1 158 ? -4.567 -3.198 -12.982 1.00 86.31 158 PHE A CA 1
ATOM 1248 C C . PHE A 1 158 ? -5.027 -3.374 -14.427 1.00 86.31 158 PHE A C 1
ATOM 1250 O O . PHE A 1 158 ? -4.728 -2.529 -15.275 1.00 86.31 158 PHE A O 1
ATOM 1257 N N . ARG A 1 159 ? -5.764 -4.449 -14.728 1.00 85.38 159 ARG A N 1
ATOM 1258 C CA . ARG A 1 159 ? -6.307 -4.690 -16.070 1.00 85.38 159 ARG A CA 1
ATOM 1259 C C . ARG A 1 159 ? -7.284 -3.601 -16.492 1.00 85.38 159 ARG A C 1
ATOM 1261 O O . ARG A 1 159 ? -7.234 -3.192 -17.653 1.00 85.38 159 ARG A O 1
ATOM 1268 N N . ASP A 1 160 ? -8.128 -3.123 -15.592 1.00 87.19 160 ASP A N 1
ATOM 1269 C CA . ASP A 1 160 ? -9.113 -2.084 -15.884 1.00 87.19 160 ASP A CA 1
ATOM 1270 C C . ASP A 1 160 ? -8.453 -0.736 -16.153 1.00 87.19 160 ASP A C 1
ATOM 1272 O O . ASP A 1 160 ? -8.693 -0.137 -17.207 1.00 87.19 160 ASP A O 1
ATOM 1276 N N . ILE A 1 161 ? -7.521 -0.313 -15.294 1.00 84.81 161 ILE A N 1
ATOM 1277 C CA . ILE A 1 161 ? -6.709 0.892 -15.514 1.00 84.81 161 ILE A CA 1
ATOM 1278 C C . ILE A 1 161 ? -5.961 0.785 -16.843 1.00 84.81 161 ILE A C 1
ATOM 1280 O O . ILE A 1 161 ? -5.939 1.723 -17.643 1.00 84.81 161 ILE A O 1
ATOM 1284 N N . PHE A 1 162 ? -5.359 -0.372 -17.110 1.00 85.00 162 PHE A N 1
ATOM 1285 C CA . PHE A 1 162 ? -4.621 -0.609 -18.340 1.00 85.00 162 PHE A CA 1
ATOM 1286 C C . PHE A 1 162 ? -5.534 -0.514 -19.565 1.00 85.00 162 PHE A C 1
ATOM 1288 O O . PHE A 1 162 ? -5.216 0.205 -20.509 1.00 85.00 162 PHE A O 1
ATOM 1295 N N . ASN A 1 163 ? -6.697 -1.166 -19.552 1.00 84.62 163 ASN A N 1
ATOM 1296 C CA . ASN A 1 163 ? -7.681 -1.068 -20.629 1.00 84.62 163 ASN A CA 1
ATOM 1297 C C . ASN A 1 163 ? -8.127 0.381 -20.861 1.00 84.62 163 ASN A C 1
ATOM 1299 O O . ASN A 1 163 ? -8.203 0.816 -22.011 1.00 84.62 163 ASN A O 1
ATOM 1303 N N . PHE A 1 164 ? -8.349 1.135 -19.787 1.00 84.25 164 PHE A N 1
ATOM 1304 C CA . PHE A 1 164 ? -8.759 2.532 -19.846 1.00 84.25 164 PHE A CA 1
ATOM 1305 C C . PHE A 1 164 ? -7.677 3.435 -20.469 1.00 84.25 164 PHE A C 1
ATOM 1307 O O . PHE A 1 164 ? -7.976 4.271 -21.327 1.00 84.25 164 PHE A O 1
ATOM 1314 N N . ILE A 1 165 ? -6.398 3.194 -20.148 1.00 82.56 165 ILE A N 1
ATOM 1315 C CA . ILE A 1 165 ? -5.247 3.836 -20.811 1.00 82.56 165 ILE A CA 1
ATOM 1316 C C . ILE A 1 165 ? -5.231 3.512 -22.307 1.00 82.56 165 ILE A C 1
ATOM 1318 O O . ILE A 1 165 ? -5.051 4.401 -23.138 1.00 82.56 165 ILE A O 1
ATOM 1322 N N . PHE A 1 166 ? -5.425 2.241 -22.670 1.00 80.69 166 PHE A N 1
ATOM 1323 C CA . PHE A 1 166 ? -5.374 1.794 -24.066 1.00 80.69 166 PHE A CA 1
ATOM 1324 C C . PHE A 1 166 ? -6.493 2.358 -24.933 1.00 80.69 166 PHE A C 1
ATOM 1326 O O . PHE A 1 166 ? -6.301 2.542 -26.133 1.00 80.69 166 PHE A O 1
ATOM 1333 N N . GLN A 1 167 ? -7.639 2.657 -24.333 1.00 85.81 167 GLN A N 1
ATOM 1334 C CA . GLN A 1 167 ? -8.744 3.333 -25.002 1.00 85.81 167 GLN A CA 1
ATOM 1335 C C . GLN A 1 167 ? -8.509 4.847 -25.146 1.00 85.81 167 GLN A C 1
ATOM 1337 O O . GLN A 1 167 ? -9.345 5.541 -25.717 1.00 85.81 167 GLN A O 1
ATOM 1342 N N . GLY A 1 168 ? -7.381 5.368 -24.649 1.00 84.44 168 GLY A N 1
ATOM 1343 C CA . GLY A 1 168 ? -7.072 6.797 -24.649 1.00 84.44 168 GLY A CA 1
ATOM 1344 C C . GLY A 1 168 ? -7.891 7.600 -23.637 1.00 84.44 168 GLY A C 1
ATOM 1345 O O . GLY A 1 168 ? -7.836 8.825 -23.657 1.00 84.44 168 GLY A O 1
ATOM 1346 N N . GLY A 1 169 ? -8.637 6.930 -22.750 1.00 80.19 169 GLY A N 1
ATOM 1347 C CA . GLY A 1 169 ? -9.461 7.571 -21.723 1.00 80.19 169 GLY A CA 1
ATOM 1348 C C . GLY A 1 169 ? -8.651 8.110 -20.545 1.00 80.19 169 GLY A C 1
ATOM 1349 O O . GLY A 1 169 ? -9.155 8.913 -19.764 1.00 80.19 169 GLY A O 1
ATOM 1350 N N . TYR A 1 170 ? -7.387 7.695 -20.422 1.00 81.31 170 TYR A N 1
ATOM 1351 C CA . TYR A 1 170 ? -6.531 8.074 -19.307 1.00 81.31 170 TYR A CA 1
ATOM 1352 C C . TYR A 1 170 ? -5.076 8.225 -19.713 1.00 81.31 170 TYR A C 1
ATOM 1354 O O . TYR A 1 170 ? -4.481 7.351 -20.345 1.00 81.31 170 TYR A O 1
ATOM 1362 N N . VAL A 1 171 ? -4.489 9.338 -19.284 1.00 84.44 171 VAL A N 1
ATOM 1363 C CA . VAL A 1 171 ? -3.051 9.571 -19.348 1.00 84.44 171 VAL A CA 1
ATOM 1364 C C . VAL A 1 171 ? -2.495 9.306 -17.952 1.00 84.44 171 VAL A C 1
ATOM 1366 O O . VAL A 1 171 ? -2.873 10.020 -17.020 1.00 84.44 171 VAL A O 1
ATOM 1369 N N . PRO A 1 172 ? -1.610 8.308 -17.782 1.00 81.25 172 PRO A N 1
ATOM 1370 C CA . PRO A 1 172 ? -1.047 8.010 -16.478 1.00 81.25 172 PRO A CA 1
ATOM 1371 C C . PRO A 1 172 ? -0.345 9.238 -15.885 1.00 81.25 172 PRO A C 1
ATOM 1373 O O . PRO A 1 172 ? 0.477 9.860 -16.569 1.00 81.25 172 PRO A O 1
ATOM 1376 N N . PRO A 1 173 ? -0.622 9.588 -14.620 1.00 84.69 173 PRO A N 1
ATOM 1377 C CA . PRO A 1 173 ? 0.083 10.652 -13.930 1.00 84.69 173 PRO A CA 1
ATOM 1378 C C . PRO A 1 173 ? 1.564 10.301 -13.772 1.00 84.69 173 PRO A C 1
ATOM 1380 O O . PRO A 1 173 ? 1.971 9.135 -13.742 1.00 84.69 173 PRO A O 1
ATOM 1383 N N . CYS A 1 174 ? 2.403 11.327 -13.644 1.00 86.31 174 CYS A N 1
ATOM 1384 C CA . CYS A 1 174 ? 3.812 11.110 -13.351 1.00 86.31 174 CYS A CA 1
ATOM 1385 C C . CYS A 1 174 ? 3.990 10.549 -11.930 1.00 86.31 174 CYS A C 1
ATOM 1387 O O . CYS A 1 174 ? 3.164 10.774 -11.046 1.00 86.31 174 CYS A O 1
ATOM 1389 N N . HIS A 1 175 ? 5.112 9.865 -11.687 1.00 78.38 175 HIS A N 1
ATOM 1390 C CA . HIS A 1 175 ? 5.406 9.248 -10.388 1.00 78.38 175 HIS A CA 1
ATOM 1391 C C . HIS A 1 175 ? 5.264 10.227 -9.213 1.00 78.38 175 HIS A C 1
ATOM 1393 O O . HIS A 1 175 ? 4.717 9.861 -8.183 1.00 78.38 175 HIS A O 1
ATOM 1399 N N . LYS A 1 176 ? 5.716 11.481 -9.368 1.00 81.44 176 LYS A N 1
ATOM 1400 C CA . LYS A 1 176 ? 5.614 12.505 -8.313 1.00 81.44 176 LYS A CA 1
ATOM 1401 C C . LYS A 1 176 ? 4.163 12.761 -7.900 1.00 81.44 176 LYS A C 1
ATOM 1403 O O . LYS A 1 176 ? 3.882 12.835 -6.710 1.00 81.44 176 LYS A O 1
ATOM 1408 N N . LEU A 1 177 ? 3.264 12.857 -8.878 1.00 81.12 177 LEU A N 1
ATOM 1409 C CA . LEU A 1 177 ? 1.846 13.095 -8.635 1.00 81.12 177 LEU A CA 1
ATOM 1410 C C . LEU A 1 177 ? 1.173 11.866 -8.012 1.00 81.12 177 LEU A C 1
ATOM 1412 O O . LEU A 1 177 ? 0.398 12.019 -7.077 1.00 81.12 177 LEU A O 1
ATOM 1416 N N . VAL A 1 178 ? 1.522 10.653 -8.460 1.00 76.50 178 VAL A N 1
ATOM 1417 C CA . VAL A 1 178 ? 1.050 9.411 -7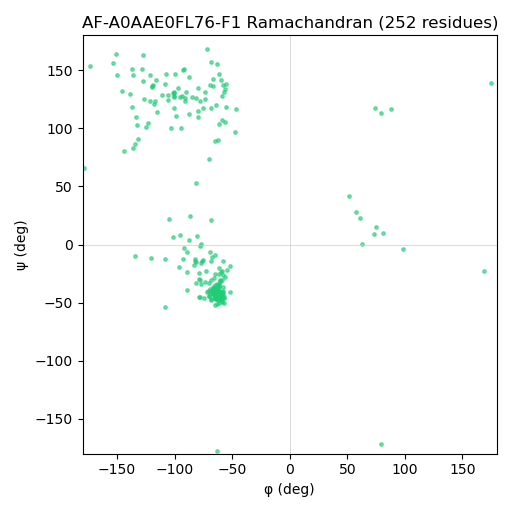.817 1.00 76.50 178 VAL A CA 1
ATOM 1418 C C . VAL A 1 178 ? 1.470 9.374 -6.351 1.00 76.50 178 VAL A C 1
ATOM 1420 O O . VAL A 1 178 ? 0.628 9.166 -5.487 1.00 76.50 178 VAL A O 1
ATOM 1423 N N . THR A 1 179 ? 2.748 9.625 -6.054 1.00 74.12 179 THR A N 1
ATOM 1424 C CA . THR A 1 179 ? 3.249 9.646 -4.674 1.00 74.12 179 THR A CA 1
ATOM 1425 C C . THR A 1 179 ? 2.520 10.688 -3.831 1.00 74.12 179 THR A C 1
ATOM 1427 O O . THR A 1 179 ? 2.092 10.374 -2.726 1.00 74.12 179 THR A O 1
ATOM 1430 N N . GLN A 1 180 ? 2.338 11.905 -4.349 1.00 74.69 180 GLN A N 1
ATOM 1431 C CA . GLN A 1 180 ? 1.614 12.957 -3.639 1.00 74.69 180 GLN A CA 1
ATOM 1432 C C . GLN A 1 180 ? 0.163 12.555 -3.354 1.00 74.69 180 GLN A C 1
ATOM 1434 O O . GLN A 1 180 ? -0.282 12.695 -2.221 1.00 74.69 180 GLN A O 1
ATOM 1439 N N . ASN A 1 181 ? -0.543 11.996 -4.339 1.00 71.38 181 ASN A N 1
ATOM 1440 C CA . ASN A 1 181 ? -1.924 11.551 -4.165 1.00 71.38 181 ASN A CA 1
ATOM 1441 C C . ASN A 1 181 ? -2.033 10.409 -3.151 1.00 71.38 181 ASN A C 1
ATOM 1443 O O . ASN A 1 181 ? -2.922 10.442 -2.313 1.00 71.38 181 ASN A O 1
ATOM 1447 N N . VAL A 1 182 ? -1.118 9.435 -3.176 1.00 72.62 182 VAL A N 1
ATOM 1448 C CA . VAL A 1 182 ? -1.086 8.348 -2.182 1.00 72.62 182 VAL A CA 1
ATOM 1449 C C . VAL A 1 182 ? -0.866 8.898 -0.769 1.00 72.62 182 VAL A C 1
ATOM 1451 O O . VAL A 1 182 ? -1.530 8.460 0.166 1.00 72.62 182 VAL A O 1
ATOM 1454 N N . LEU A 1 183 ? 0.013 9.891 -0.602 1.00 74.94 183 LEU A N 1
ATOM 1455 C CA . LEU A 1 183 ? 0.221 10.555 0.690 1.00 74.94 183 LEU A CA 1
ATOM 1456 C C . LEU A 1 183 ? -1.009 11.361 1.134 1.00 74.94 183 LEU A C 1
ATOM 1458 O O . LEU A 1 183 ? -1.355 11.363 2.312 1.00 74.94 183 LEU A O 1
ATOM 1462 N N . THR A 1 184 ? -1.696 12.032 0.210 1.00 72.50 184 THR A N 1
ATOM 1463 C CA . THR A 1 184 ? -2.956 12.720 0.516 1.00 72.50 184 THR A CA 1
ATOM 1464 C C . THR A 1 184 ? -4.037 11.723 0.931 1.00 72.50 184 THR A C 1
ATOM 1466 O O . THR A 1 184 ? -4.646 11.900 1.984 1.00 72.50 184 THR A O 1
ATOM 1469 N N . LEU A 1 185 ? -4.206 10.631 0.181 1.00 68.31 185 LEU A N 1
ATOM 1470 C CA . LEU A 1 185 ? -5.141 9.553 0.502 1.00 68.31 185 LEU A CA 1
ATOM 1471 C C . LEU A 1 185 ? -4.811 8.888 1.843 1.00 68.31 185 LEU A C 1
ATOM 1473 O O . LEU A 1 185 ? -5.723 8.500 2.565 1.00 68.31 185 LEU A O 1
ATOM 1477 N N . SER A 1 186 ? -3.537 8.804 2.240 1.00 70.56 186 SER A N 1
ATOM 1478 C CA . SER A 1 186 ? -3.179 8.283 3.564 1.00 70.56 186 SER A CA 1
ATOM 1479 C C . SER A 1 186 ? -3.567 9.233 4.702 1.00 70.56 186 SER A C 1
ATOM 1481 O O . SER A 1 186 ? -3.932 8.790 5.791 1.00 70.56 186 SER A O 1
ATOM 1483 N N . VAL A 1 187 ? -3.525 10.550 4.485 1.00 73.75 187 VAL A N 1
ATOM 1484 C CA . VAL A 1 187 ? -4.064 11.535 5.439 1.00 73.75 187 VAL A CA 1
ATOM 1485 C C . VAL A 1 187 ? -5.589 11.436 5.498 1.00 73.75 187 VAL A C 1
ATOM 1487 O O . VAL A 1 187 ? -6.159 11.375 6.587 1.00 73.75 187 VAL A O 1
ATOM 1490 N N . GLU A 1 188 ? -6.253 11.375 4.346 1.00 72.81 188 GLU A N 1
ATOM 1491 C CA . GLU A 1 188 ? -7.712 11.271 4.258 1.00 72.81 188 GLU A CA 1
ATOM 1492 C C . GLU A 1 188 ? -8.229 9.973 4.869 1.00 72.81 188 GLU A C 1
ATOM 1494 O O . GLU A 1 188 ? -9.154 10.007 5.676 1.00 72.81 188 GLU A O 1
ATOM 1499 N N . GLY A 1 189 ? -7.587 8.841 4.587 1.00 69.19 189 GLY A N 1
ATOM 1500 C CA . GLY A 1 189 ? -7.938 7.565 5.193 1.00 69.19 189 GLY A CA 1
ATOM 1501 C C . GLY A 1 189 ? -7.780 7.589 6.718 1.00 69.19 189 GLY A C 1
ATOM 1502 O O . GLY A 1 189 ? -8.616 7.029 7.422 1.00 69.19 189 GLY A O 1
ATOM 1503 N N . ARG A 1 190 ? -6.772 8.300 7.260 1.00 72.50 190 ARG A N 1
ATOM 1504 C CA . ARG A 1 190 ? -6.569 8.412 8.718 1.00 72.50 190 ARG A CA 1
ATOM 1505 C C . ARG A 1 190 ? -7.734 9.161 9.344 1.00 72.50 190 ARG A C 1
ATOM 1507 O O . ARG A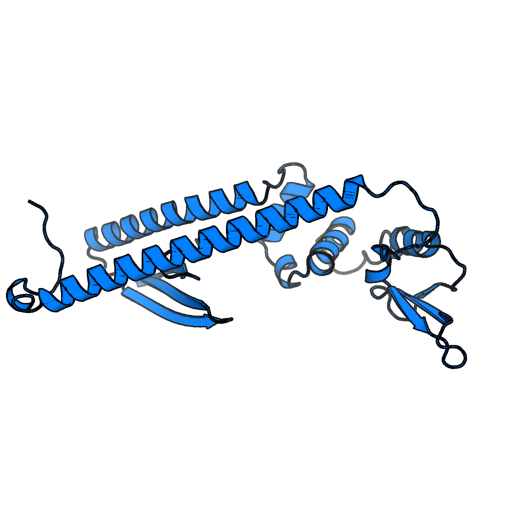 1 190 ? -8.249 8.769 10.394 1.00 72.50 190 ARG A O 1
ATOM 1514 N N . ASN A 1 191 ? -8.173 10.216 8.667 1.00 77.00 191 ASN A N 1
ATOM 1515 C CA . ASN A 1 191 ? -9.349 10.971 9.064 1.00 77.00 191 ASN A CA 1
ATOM 1516 C C . ASN A 1 191 ? -10.611 10.107 8.959 1.00 77.00 191 ASN A C 1
ATOM 1518 O O . ASN A 1 191 ? -11.372 10.054 9.921 1.00 77.00 191 ASN A O 1
ATOM 1522 N N . MET A 1 192 ? -10.802 9.376 7.856 1.00 73.31 192 MET A N 1
ATOM 1523 C CA . MET A 1 192 ? -11.958 8.495 7.655 1.00 73.31 192 MET A CA 1
ATOM 1524 C C . MET A 1 192 ? -12.057 7.411 8.720 1.00 73.31 192 MET A C 1
ATOM 1526 O O . MET A 1 192 ? -13.147 7.146 9.213 1.00 73.31 192 MET A O 1
ATOM 1530 N N . VAL A 1 193 ? -10.940 6.809 9.118 1.00 74.81 193 VAL A N 1
ATOM 1531 C CA . VAL A 1 193 ? -10.905 5.846 10.223 1.00 74.81 193 VAL A CA 1
ATOM 1532 C C . VAL A 1 193 ? -11.306 6.519 11.514 1.00 74.81 193 VAL A C 1
ATOM 1534 O O . VAL A 1 193 ? -12.145 5.999 12.238 1.00 74.81 193 VAL A O 1
ATOM 1537 N N . THR A 1 194 ? -10.675 7.649 11.832 1.00 82.56 194 THR A N 1
ATOM 1538 C CA . THR A 1 194 ? -10.924 8.347 13.095 1.00 82.56 194 THR A CA 1
ATOM 1539 C C . THR A 1 194 ? -12.401 8.711 13.210 1.00 82.56 194 THR A C 1
ATOM 1541 O O . THR A 1 194 ? -12.984 8.581 14.283 1.00 82.56 194 THR A O 1
ATOM 1544 N N . ILE A 1 195 ? -13.005 9.136 12.099 1.00 84.62 195 ILE A N 1
ATOM 1545 C CA . ILE A 1 195 ? -14.440 9.388 11.981 1.00 84.62 195 ILE A CA 1
ATOM 1546 C C . ILE A 1 195 ? -15.220 8.081 12.159 1.00 84.62 195 ILE A C 1
ATOM 1548 O O . ILE A 1 195 ? -16.042 8.007 13.058 1.00 84.62 195 ILE A O 1
ATOM 1552 N N . SER A 1 196 ? -14.883 7.019 11.423 1.00 81.38 196 SER A N 1
ATOM 1553 C CA . SER A 1 196 ? -15.581 5.724 11.502 1.00 81.38 196 SER A CA 1
ATOM 1554 C C . SER A 1 196 ? -15.568 5.136 12.917 1.00 81.38 196 SER A C 1
ATOM 1556 O O . SER A 1 196 ? -16.591 4.678 13.405 1.00 81.38 196 SER A O 1
ATOM 1558 N N . VAL A 1 197 ? -14.433 5.178 13.619 1.00 86.81 197 VAL A N 1
ATOM 1559 C CA . VAL A 1 197 ? -14.329 4.709 15.009 1.00 86.81 197 VAL A CA 1
ATOM 1560 C C . VAL A 1 197 ? -15.186 5.570 15.933 1.00 86.81 197 VAL A C 1
ATOM 1562 O O . VAL A 1 197 ? -15.868 5.032 16.800 1.00 86.81 197 VAL A O 1
ATOM 1565 N N . LYS A 1 198 ? -15.190 6.896 15.753 1.00 89.44 198 LYS A N 1
ATOM 1566 C CA . LYS A 1 198 ? -16.061 7.790 16.529 1.00 89.44 198 LYS A CA 1
ATOM 1567 C C . LYS A 1 198 ? -17.538 7.502 16.277 1.00 89.44 198 LYS A C 1
ATOM 1569 O O . LYS A 1 198 ? -18.296 7.481 17.241 1.00 89.44 198 LYS A O 1
ATOM 1574 N N . ASP A 1 199 ? -17.917 7.252 15.030 1.00 89.19 199 ASP A N 1
ATOM 1575 C CA . ASP A 1 199 ? -19.291 6.938 14.642 1.00 89.19 199 ASP A CA 1
ATOM 1576 C C . ASP A 1 199 ? -19.729 5.598 15.250 1.00 89.19 199 ASP A C 1
ATOM 1578 O O . ASP A 1 199 ? -20.765 5.534 15.908 1.00 89.19 199 ASP A O 1
ATOM 1582 N N . LEU A 1 200 ? -18.887 4.559 15.170 1.00 90.00 200 LEU A N 1
ATOM 1583 C CA . LEU A 1 200 ? -19.137 3.269 15.826 1.00 90.00 200 LEU A CA 1
ATOM 1584 C C . LEU A 1 200 ? -19.322 3.429 17.341 1.00 90.00 200 LEU A C 1
ATOM 1586 O O . LEU A 1 200 ? -20.276 2.901 17.914 1.00 90.00 200 LEU A O 1
ATOM 1590 N N . LEU A 1 201 ? -18.454 4.207 17.994 1.00 91.31 201 LEU A N 1
ATOM 1591 C CA . LEU A 1 201 ? -18.566 4.483 19.427 1.00 91.31 201 LEU A CA 1
ATOM 1592 C C . LEU A 1 201 ? -19.839 5.275 19.767 1.00 91.31 201 LEU A C 1
ATOM 1594 O O . LEU A 1 201 ? -20.460 5.009 20.798 1.00 91.31 201 LEU A O 1
ATOM 1598 N N . ALA A 1 202 ? -20.255 6.213 18.911 1.00 92.94 202 ALA A N 1
ATOM 1599 C CA . ALA A 1 202 ? -21.508 6.952 19.068 1.00 92.94 202 ALA A CA 1
ATOM 1600 C C . ALA A 1 202 ? -22.734 6.028 18.955 1.00 92.94 202 ALA A C 1
ATOM 1602 O O . ALA A 1 202 ? -23.702 6.189 19.701 1.00 92.94 202 ALA A O 1
ATOM 1603 N N . GLU A 1 203 ? -22.658 5.009 18.099 1.00 93.31 203 GLU A N 1
ATOM 1604 C CA . GLU A 1 203 ? -23.654 3.939 17.965 1.00 93.31 203 GLU A CA 1
ATOM 1605 C C . GLU A 1 203 ? -23.573 2.878 19.077 1.00 93.31 203 GLU A C 1
ATOM 1607 O O . GLU A 1 203 ? -24.371 1.942 19.104 1.00 93.31 203 GLU A O 1
ATOM 1612 N N . LYS A 1 204 ? -22.649 3.033 20.037 1.00 94.62 204 LYS A N 1
ATOM 1613 C CA . LYS A 1 204 ? -22.349 2.059 21.104 1.00 94.62 204 LYS A CA 1
ATOM 1614 C C . LYS A 1 204 ? -21.868 0.704 20.574 1.00 94.62 204 LYS A C 1
ATOM 1616 O O . LYS A 1 204 ? -21.952 -0.300 21.281 1.00 94.62 204 LYS A O 1
ATOM 1621 N N . ILE A 1 205 ? -21.340 0.676 19.355 1.00 92.12 205 ILE A N 1
ATOM 1622 C CA . ILE A 1 205 ? -20.622 -0.468 18.805 1.00 92.12 205 ILE A CA 1
ATOM 1623 C C . ILE A 1 205 ? -19.177 -0.355 19.285 1.00 92.12 205 ILE A C 1
ATOM 1625 O O . ILE A 1 205 ? -18.539 0.686 19.141 1.00 92.12 205 ILE A O 1
ATOM 1629 N N . LEU A 1 206 ? -18.660 -1.422 19.891 1.00 91.62 206 LEU A N 1
ATOM 1630 C CA . LEU A 1 206 ? -17.280 -1.476 20.365 1.00 91.62 206 LEU A CA 1
ATOM 1631 C C . LEU A 1 206 ? -16.404 -2.120 19.283 1.00 91.62 206 LEU A C 1
ATOM 1633 O O . LEU A 1 206 ? -16.411 -3.349 19.163 1.00 91.62 206 LEU A O 1
ATOM 1637 N N . PRO A 1 207 ? -15.665 -1.330 18.480 1.00 92.31 207 PRO A N 1
ATOM 1638 C CA . PRO A 1 207 ? -14.701 -1.898 17.556 1.00 92.31 207 PRO A CA 1
ATOM 1639 C C . PRO A 1 207 ? -13.556 -2.553 18.326 1.00 92.31 207 PRO A C 1
ATOM 1641 O O . PRO A 1 207 ? -13.094 -2.051 19.351 1.00 92.31 207 PRO A O 1
ATOM 1644 N N . SER A 1 208 ? -13.079 -3.672 17.801 1.00 92.38 208 SER A N 1
ATOM 1645 C CA . SER A 1 208 ? -11.858 -4.328 18.245 1.00 92.38 208 SER A CA 1
ATOM 1646 C C . SER A 1 208 ? -10.716 -3.968 17.305 1.00 92.38 208 SER A C 1
ATOM 1648 O O . SER A 1 208 ? -10.913 -3.764 16.107 1.00 92.38 208 SER A O 1
ATOM 1650 N N . ILE A 1 209 ? -9.515 -3.872 17.866 1.00 87.81 209 ILE A N 1
ATOM 1651 C CA . ILE A 1 209 ? -8.302 -3.545 17.124 1.00 87.81 209 ILE A CA 1
ATOM 1652 C C . ILE A 1 209 ? -7.366 -4.741 17.234 1.00 87.81 209 ILE A C 1
ATOM 1654 O O . ILE A 1 209 ? -7.034 -5.165 18.340 1.00 87.81 209 ILE A O 1
ATOM 1658 N N . ALA A 1 210 ? -6.945 -5.280 16.097 1.00 88.31 210 ALA A N 1
ATOM 1659 C CA . ALA A 1 210 ? -5.809 -6.184 16.014 1.00 88.31 210 ALA A CA 1
ATOM 1660 C C . ALA A 1 210 ? -4.643 -5.446 15.366 1.00 88.31 210 ALA A C 1
ATOM 1662 O O . ALA A 1 210 ? -4.833 -4.589 14.506 1.00 88.31 210 ALA A O 1
ATOM 1663 N N . GLY A 1 211 ? -3.433 -5.779 15.788 1.00 84.44 211 GLY A N 1
ATOM 1664 C CA . GLY A 1 211 ? -2.229 -5.325 15.120 1.00 84.44 211 GLY A CA 1
ATOM 1665 C C . GLY A 1 211 ? -1.253 -6.475 14.990 1.00 84.44 211 GLY A C 1
ATOM 1666 O O . GLY A 1 211 ? -1.203 -7.335 15.869 1.00 84.44 211 GLY A O 1
ATOM 1667 N N . ASP A 1 212 ? -0.497 -6.480 13.902 1.00 85.94 212 ASP A N 1
ATOM 1668 C CA . ASP A 1 212 ? 0.598 -7.417 13.690 1.00 85.94 212 ASP A CA 1
ATOM 1669 C C . ASP A 1 212 ? 1.869 -6.650 13.332 1.00 85.94 212 ASP A C 1
ATOM 1671 O O . ASP A 1 212 ? 1.827 -5.644 12.619 1.00 85.94 212 ASP A O 1
ATOM 1675 N N . ILE A 1 213 ? 2.996 -7.107 13.868 1.00 82.12 213 ILE A N 1
ATOM 1676 C CA . ILE A 1 213 ? 4.310 -6.515 13.640 1.00 82.12 213 ILE A CA 1
ATOM 1677 C C . ILE A 1 213 ? 5.163 -7.567 12.953 1.00 82.12 213 ILE A C 1
ATOM 1679 O O . ILE A 1 213 ? 5.456 -8.615 13.526 1.00 82.12 213 ILE A O 1
ATOM 1683 N N . TRP A 1 214 ? 5.651 -7.249 11.763 1.00 82.88 214 TRP A N 1
ATOM 1684 C CA . TRP A 1 214 ? 6.653 -8.062 11.089 1.00 82.88 214 TRP A CA 1
ATOM 1685 C C . TRP A 1 214 ? 7.838 -7.205 10.673 1.00 82.88 214 TRP A C 1
ATOM 1687 O O . TRP A 1 214 ? 7.777 -5.980 10.662 1.00 82.88 214 TRP A O 1
ATOM 1697 N N . SER A 1 215 ? 8.961 -7.846 10.370 1.00 77.88 215 SER A N 1
ATOM 1698 C CA . SER A 1 215 ? 10.132 -7.150 9.839 1.00 77.88 215 SER A CA 1
ATOM 1699 C C . SER A 1 215 ? 10.477 -7.697 8.467 1.00 77.88 215 SER A C 1
ATOM 1701 O O . SER A 1 215 ? 10.463 -8.908 8.260 1.00 77.88 215 SER A O 1
ATOM 1703 N N . ASP A 1 216 ? 10.786 -6.799 7.538 1.00 74.75 216 ASP A N 1
ATOM 1704 C CA . ASP A 1 216 ? 11.278 -7.145 6.208 1.00 74.75 216 ASP A CA 1
ATOM 1705 C C . ASP A 1 216 ? 12.399 -6.180 5.814 1.00 74.75 216 ASP A C 1
ATOM 1707 O O . ASP A 1 216 ? 12.279 -4.964 5.965 1.00 74.75 216 ASP A O 1
ATOM 1711 N N . GLY A 1 217 ? 13.538 -6.714 5.371 1.00 72.00 217 GLY A N 1
ATOM 1712 C CA . GLY A 1 217 ? 14.669 -5.902 4.907 1.00 72.00 217 GLY A CA 1
ATOM 1713 C C . GLY A 1 217 ? 15.229 -4.886 5.918 1.00 72.00 217 GLY A C 1
ATOM 1714 O O . GLY A 1 217 ? 15.766 -3.860 5.505 1.00 72.00 217 GLY A O 1
ATOM 1715 N N . GLY A 1 218 ? 15.105 -5.139 7.227 1.00 74.44 218 GLY A N 1
ATOM 1716 C CA . GLY A 1 218 ? 15.545 -4.209 8.281 1.00 74.44 218 GLY A CA 1
ATOM 1717 C C . GLY A 1 218 ? 14.556 -3.077 8.581 1.00 74.44 218 GLY A C 1
ATOM 1718 O O . GLY A 1 218 ? 14.892 -2.150 9.316 1.00 74.44 218 GLY A O 1
ATOM 1719 N N . ILE A 1 219 ? 13.346 -3.155 8.030 1.00 67.06 219 ILE A N 1
ATOM 1720 C CA . ILE A 1 219 ? 12.231 -2.259 8.320 1.00 67.06 219 ILE A CA 1
ATOM 1721 C C . ILE A 1 219 ? 11.222 -3.016 9.184 1.00 67.06 219 ILE A C 1
ATOM 1723 O O . ILE A 1 219 ? 10.818 -4.124 8.835 1.00 67.06 219 ILE A O 1
ATOM 1727 N N . ALA A 1 220 ? 10.821 -2.422 10.310 1.00 66.44 220 ALA A N 1
ATOM 1728 C CA . ALA A 1 220 ? 9.683 -2.900 11.085 1.00 66.44 220 ALA A CA 1
ATOM 1729 C C . ALA A 1 220 ? 8.400 -2.375 10.440 1.00 66.44 220 ALA A C 1
ATOM 1731 O O . ALA A 1 220 ? 8.264 -1.173 10.215 1.00 66.44 220 ALA A O 1
ATOM 1732 N N . ILE A 1 221 ? 7.489 -3.290 10.141 1.00 76.25 221 ILE A N 1
ATOM 1733 C CA . ILE A 1 221 ? 6.194 -3.017 9.548 1.00 76.25 221 ILE A CA 1
ATOM 1734 C C . ILE A 1 221 ? 5.127 -3.297 10.592 1.00 76.25 221 ILE A C 1
ATOM 1736 O O . ILE A 1 221 ? 5.118 -4.366 11.199 1.00 76.25 221 ILE A O 1
ATOM 1740 N N . PHE A 1 222 ? 4.237 -2.327 10.797 1.00 73.19 222 PHE A N 1
ATOM 1741 C CA . PHE A 1 222 ? 3.094 -2.480 11.688 1.00 73.19 222 PHE A CA 1
ATOM 1742 C C . PHE A 1 222 ? 1.793 -2.409 10.895 1.00 73.19 222 PHE A C 1
ATOM 1744 O O . PHE A 1 222 ? 1.463 -1.374 10.306 1.00 73.19 222 PHE A O 1
ATOM 1751 N N . GLY A 1 223 ? 1.086 -3.535 10.873 1.00 79.81 223 GLY A N 1
ATOM 1752 C CA . GLY A 1 223 ? -0.268 -3.655 10.367 1.00 79.81 223 GLY A CA 1
ATOM 1753 C C . GLY A 1 223 ? -1.268 -3.410 11.483 1.00 79.81 223 GLY A C 1
ATOM 1754 O O . GLY A 1 223 ? -1.140 -4.004 12.548 1.00 79.81 223 GLY A O 1
ATOM 1755 N N . ILE A 1 224 ? -2.268 -2.562 11.252 1.00 79.44 224 ILE A N 1
ATOM 1756 C CA . ILE A 1 224 ? -3.408 -2.394 12.163 1.00 79.44 224 ILE A CA 1
ATOM 1757 C C . ILE A 1 224 ? -4.674 -2.770 11.401 1.00 79.44 224 ILE A C 1
ATOM 1759 O O . ILE A 1 224 ? -4.839 -2.385 10.245 1.00 79.44 224 ILE A O 1
ATOM 1763 N N . LEU A 1 225 ? -5.565 -3.500 12.058 1.00 86.81 225 LEU A N 1
ATOM 1764 C CA . LEU A 1 225 ? -6.877 -3.903 11.576 1.00 86.81 225 LEU A CA 1
ATOM 1765 C C . LEU A 1 225 ? -7.917 -3.477 12.613 1.00 86.81 225 LEU A C 1
ATOM 1767 O O . LEU A 1 225 ? -7.816 -3.852 13.782 1.00 86.81 225 LEU A O 1
ATOM 1771 N N . VAL A 1 226 ? -8.926 -2.715 12.197 1.00 86.81 226 VAL A N 1
ATOM 1772 C CA . VAL A 1 226 ? -10.128 -2.490 13.013 1.00 86.81 226 VAL A CA 1
ATOM 1773 C C . VAL A 1 226 ? -11.219 -3.390 12.482 1.00 86.81 226 VAL A C 1
ATOM 1775 O O . VAL A 1 226 ? -11.496 -3.395 11.286 1.00 86.81 226 VAL A O 1
ATOM 1778 N N . TYR A 1 227 ? -11.863 -4.121 13.379 1.00 93.12 227 TYR A N 1
ATOM 1779 C CA . TYR A 1 227 ? -12.989 -4.971 13.042 1.00 93.12 227 TYR A CA 1
ATOM 1780 C C . TYR A 1 227 ? -14.096 -4.840 14.079 1.00 93.12 227 TYR A C 1
ATOM 1782 O O . TYR A 1 227 ? -13.864 -4.537 15.250 1.00 93.12 227 TYR A O 1
ATOM 1790 N N . TRP A 1 228 ? -15.328 -5.043 13.639 1.00 93.88 228 TRP A N 1
ATOM 1791 C CA . TRP A 1 228 ? -16.507 -4.981 14.490 1.00 93.88 228 TRP A CA 1
ATOM 1792 C C . TRP A 1 228 ? -17.597 -5.903 13.953 1.00 93.88 228 TRP A C 1
ATOM 1794 O O . TRP A 1 228 ? -17.555 -6.360 12.810 1.00 93.88 228 TRP A O 1
ATOM 1804 N N . LEU A 1 229 ? -18.580 -6.184 14.803 1.00 94.31 229 LEU A N 1
ATOM 1805 C CA . LEU A 1 229 ? -19.810 -6.848 14.396 1.00 94.31 229 LEU A CA 1
ATOM 1806 C C . LEU A 1 229 ? -20.896 -5.792 14.240 1.00 94.31 229 LEU A C 1
ATOM 1808 O O . LEU A 1 229 ? -21.090 -4.953 15.122 1.00 94.31 229 LEU A O 1
ATOM 1812 N N . THR A 1 230 ? -21.600 -5.825 13.117 1.00 89.69 230 THR A N 1
ATOM 1813 C CA . THR A 1 230 ? -22.799 -5.011 12.929 1.00 89.69 230 THR A CA 1
ATOM 1814 C C . THR A 1 230 ? -23.950 -5.542 13.784 1.00 89.69 230 THR A C 1
ATOM 1816 O O . THR A 1 230 ? -23.903 -6.656 14.311 1.00 89.69 230 THR A O 1
ATOM 1819 N N . VAL A 1 231 ? -25.026 -4.759 13.903 1.00 87.44 231 VAL A N 1
ATOM 1820 C CA . VAL A 1 231 ? -26.238 -5.158 14.644 1.00 87.44 231 VAL A CA 1
ATOM 1821 C C . VAL A 1 231 ? -26.877 -6.425 14.054 1.00 87.44 231 VAL A C 1
ATOM 1823 O O . VAL A 1 231 ? -27.439 -7.235 14.785 1.00 87.44 231 VAL A O 1
ATOM 1826 N N . ASP A 1 232 ? -26.744 -6.636 12.743 1.00 93.38 232 ASP A N 1
ATOM 1827 C CA . ASP A 1 232 ? -27.158 -7.848 12.025 1.00 93.38 232 ASP A CA 1
ATOM 1828 C C . ASP A 1 232 ? -26.151 -9.012 12.128 1.00 93.38 232 ASP A C 1
ATOM 1830 O O . ASP A 1 232 ? -26.334 -10.047 11.488 1.00 93.38 232 ASP A O 1
ATOM 1834 N N . GLY A 1 233 ? -25.104 -8.876 12.948 1.00 91.00 233 GLY A N 1
ATOM 1835 C CA . GLY A 1 233 ? -24.117 -9.922 13.210 1.00 91.00 233 GLY A CA 1
ATOM 1836 C C . GLY A 1 233 ? -23.124 -10.147 12.072 1.00 91.00 233 GLY A C 1
ATOM 1837 O O . GLY A 1 233 ? -22.447 -11.175 12.056 1.00 91.00 233 GLY A O 1
ATOM 1838 N N . LYS A 1 234 ? -23.021 -9.218 11.113 1.00 93.69 234 LYS A N 1
ATOM 1839 C CA . LYS A 1 234 ? -22.012 -9.305 10.056 1.00 93.69 234 LYS A CA 1
ATOM 1840 C C . LYS A 1 234 ? -20.669 -8.836 10.581 1.00 93.69 234 LYS A C 1
ATOM 1842 O O . LYS A 1 234 ? -20.565 -7.796 11.229 1.00 93.69 234 LYS A O 1
ATOM 1847 N N . TYR A 1 235 ? -19.646 -9.615 10.262 1.00 92.38 235 TYR A N 1
ATOM 1848 C CA . TYR A 1 235 ? -18.265 -9.235 10.490 1.00 92.38 235 TYR A CA 1
ATOM 1849 C C . TYR A 1 235 ? -17.854 -8.175 9.477 1.00 92.38 235 TYR A C 1
ATOM 1851 O O . TYR A 1 235 ? -18.000 -8.374 8.272 1.00 92.38 235 TYR A O 1
ATOM 1859 N N . MET A 1 236 ? -17.360 -7.057 9.991 1.00 91.44 236 MET A N 1
ATOM 1860 C CA . MET A 1 236 ? -16.791 -5.978 9.205 1.00 91.44 236 MET A CA 1
ATOM 1861 C C . MET A 1 236 ? -15.346 -5.806 9.629 1.00 91.44 236 MET A C 1
ATOM 1863 O O . MET A 1 236 ? -15.046 -5.764 10.823 1.00 91.44 236 MET A O 1
ATOM 1867 N N . GLU A 1 237 ? -14.470 -5.659 8.650 1.00 88.88 237 GLU A N 1
ATOM 1868 C CA . GLU A 1 237 ? -13.074 -5.321 8.864 1.00 88.88 237 GLU A CA 1
ATOM 1869 C C . GLU A 1 237 ? -12.693 -4.127 7.996 1.00 88.88 237 GLU A C 1
ATOM 1871 O O . GLU A 1 237 ? -13.280 -3.881 6.942 1.00 88.88 237 GLU A O 1
ATOM 1876 N N . ARG A 1 238 ? -11.730 -3.348 8.479 1.00 81.81 238 ARG A N 1
ATOM 1877 C CA . ARG A 1 238 ? -11.034 -2.332 7.699 1.00 81.81 238 ARG A CA 1
ATOM 1878 C C . ARG A 1 238 ? -9.555 -2.399 8.013 1.00 81.81 238 ARG A C 1
ATOM 1880 O O . ARG A 1 238 ? -9.146 -2.163 9.159 1.00 81.81 238 ARG A O 1
ATOM 1887 N N . LEU A 1 239 ? -8.765 -2.697 6.986 1.00 73.38 239 LEU A N 1
ATOM 1888 C CA . LEU A 1 239 ? -7.317 -2.622 7.071 1.00 73.38 239 LEU A CA 1
ATOM 1889 C C . LEU A 1 239 ? -6.886 -1.162 7.186 1.00 73.38 239 LEU A C 1
ATOM 1891 O O . LEU A 1 239 ? -7.438 -0.260 6.557 1.00 73.38 239 LEU A O 1
ATOM 1895 N N . LEU A 1 240 ? -5.926 -0.931 8.070 1.00 66.25 240 LEU A N 1
ATOM 1896 C CA . LEU A 1 240 ? -5.786 0.361 8.708 1.00 66.25 240 LEU A CA 1
ATOM 1897 C C . LEU A 1 240 ? -4.366 0.892 8.749 1.00 66.25 240 LEU A C 1
ATOM 1899 O O . LEU A 1 240 ? -4.188 2.044 9.113 1.00 66.25 240 LEU A O 1
ATOM 1903 N N . CYS A 1 241 ? -3.348 0.109 8.399 1.00 64.81 241 CYS A N 1
ATOM 1904 C CA . CYS A 1 241 ? -2.030 0.652 8.085 1.00 64.81 241 CYS A CA 1
ATOM 1905 C C . CYS A 1 241 ? -1.086 -0.423 7.561 1.00 64.81 241 CYS A C 1
ATOM 1907 O O . CYS A 1 241 ? -1.192 -1.575 7.962 1.00 64.81 241 CYS A O 1
ATOM 1909 N N . VAL A 1 242 ? -0.109 -0.004 6.759 1.00 57.50 242 VAL A N 1
ATOM 1910 C CA . VAL A 1 242 ? 1.203 -0.644 6.649 1.00 57.50 242 VAL A CA 1
ATOM 1911 C C . VAL A 1 242 ? 2.234 0.486 6.741 1.00 57.50 242 VAL A C 1
ATOM 1913 O O . VAL A 1 242 ? 2.406 1.250 5.792 1.00 57.50 242 VAL A O 1
ATOM 1916 N N . THR A 1 243 ? 2.887 0.664 7.890 1.00 52.06 243 THR A N 1
ATOM 1917 C CA . THR A 1 243 ? 3.959 1.671 8.039 1.00 52.06 243 THR A CA 1
ATOM 1918 C C . THR A 1 243 ? 5.322 1.021 7.775 1.00 52.06 243 THR A C 1
ATOM 1920 O O . THR A 1 243 ? 5.619 0.006 8.392 1.00 52.06 243 THR A O 1
ATOM 1923 N N . PRO A 1 244 ? 6.172 1.576 6.889 1.00 44.22 244 PRO A N 1
ATOM 1924 C CA . PRO A 1 244 ? 7.590 1.227 6.809 1.00 44.22 244 PRO A CA 1
ATOM 1925 C C . PRO A 1 244 ? 8.486 2.143 7.670 1.00 44.22 244 PRO A C 1
ATOM 1927 O O . PRO A 1 244 ? 9.702 1.960 7.704 1.00 44.22 244 PRO A O 1
ATOM 1930 N N . ARG A 1 245 ? 7.933 3.163 8.342 1.00 42.16 245 ARG A N 1
ATOM 1931 C CA . ARG A 1 245 ? 8.662 4.023 9.290 1.00 42.16 245 ARG A CA 1
ATOM 1932 C C . ARG A 1 245 ? 7.742 4.546 10.390 1.00 42.16 245 ARG A C 1
ATOM 1934 O O . ARG A 1 245 ? 6.580 4.849 10.130 1.00 42.16 245 ARG A O 1
ATOM 1941 N N . ALA A 1 246 ? 8.278 4.698 11.601 1.00 40.69 246 ALA A N 1
ATOM 1942 C CA . ALA A 1 246 ? 7.542 5.157 12.784 1.00 40.69 246 ALA A CA 1
ATOM 1943 C C . ALA A 1 246 ? 6.870 6.545 12.625 1.00 40.69 246 ALA A C 1
ATOM 1945 O O . ALA A 1 246 ? 6.010 6.897 13.428 1.00 40.69 246 ALA A O 1
ATOM 1946 N N . ASP A 1 247 ? 7.233 7.313 11.594 1.00 39.75 247 ASP A N 1
ATOM 1947 C CA . ASP A 1 247 ? 6.729 8.648 11.263 1.00 39.75 247 ASP A CA 1
ATOM 1948 C C . ASP A 1 247 ? 5.804 8.710 10.023 1.00 39.75 247 ASP A C 1
ATOM 1950 O O . ASP A 1 247 ? 5.106 9.709 9.841 1.00 39.75 247 ASP A O 1
ATOM 1954 N N . GLU A 1 248 ? 5.718 7.658 9.198 1.00 41.59 248 GLU A N 1
ATOM 1955 C CA . GLU A 1 248 ? 4.908 7.642 7.967 1.00 41.59 248 GLU A CA 1
ATOM 1956 C C . GLU A 1 248 ? 3.888 6.492 7.967 1.00 41.59 248 GLU A C 1
ATOM 1958 O O . GLU A 1 248 ? 4.207 5.325 7.740 1.00 41.59 248 GLU A O 1
ATOM 1963 N N . ILE A 1 249 ? 2.621 6.847 8.198 1.00 46.44 249 ILE A N 1
ATOM 1964 C CA . ILE A 1 249 ? 1.462 5.950 8.098 1.00 46.44 249 ILE A CA 1
ATOM 1965 C C . ILE A 1 249 ? 0.970 5.977 6.645 1.00 46.44 249 ILE A C 1
ATOM 1967 O O . ILE A 1 249 ? 0.452 6.999 6.182 1.00 46.44 249 ILE A O 1
ATOM 1971 N N . ILE A 1 250 ? 1.113 4.857 5.932 1.00 44.31 250 ILE A N 1
ATOM 1972 C CA . ILE A 1 250 ? 0.478 4.635 4.628 1.00 44.31 250 ILE A CA 1
ATOM 1973 C C . ILE A 1 250 ? -0.751 3.761 4.865 1.00 44.31 250 ILE A C 1
ATOM 1975 O O . ILE A 1 250 ? -0.677 2.717 5.517 1.00 44.31 250 ILE A O 1
ATOM 1979 N N . LEU A 1 251 ? -1.894 4.222 4.371 1.00 43.25 251 LEU A N 1
ATOM 1980 C CA . LEU A 1 251 ? -3.142 3.477 4.415 1.00 43.25 251 LEU A CA 1
ATOM 1981 C C . LEU A 1 251 ? -3.375 2.842 3.058 1.00 43.25 251 LEU A C 1
ATOM 1983 O O . LEU A 1 251 ? -3.289 3.525 2.038 1.00 43.25 251 LEU A O 1
ATOM 1987 N N . VAL A 1 252 ? -3.664 1.549 3.070 1.00 41.78 252 VAL A N 1
ATOM 1988 C CA . VAL A 1 252 ? -4.197 0.830 1.918 1.00 41.78 252 VAL A CA 1
ATOM 1989 C C . VAL A 1 252 ? -5.696 0.752 2.177 1.00 41.78 252 VAL A C 1
ATOM 1991 O O . VAL A 1 252 ? -6.100 0.166 3.177 1.00 41.78 252 VAL A O 1
ATOM 1994 N N . GLY A 1 253 ? -6.482 1.472 1.381 1.00 36.44 253 GLY A N 1
ATOM 1995 C CA . GLY A 1 253 ? -7.938 1.368 1.420 1.00 36.44 253 GLY A CA 1
ATOM 1996 C C . GLY A 1 253 ? -8.395 0.244 0.500 1.00 36.44 253 GLY A C 1
ATOM 1997 O O . GLY A 1 253 ? -7.784 0.062 -0.552 1.00 36.44 253 GLY A O 1
ATOM 1998 N N . ASP A 1 254 ? -9.441 -0.464 0.921 1.00 36.88 254 ASP A N 1
ATOM 1999 C CA . ASP A 1 254 ? -10.294 -1.270 0.042 1.00 36.88 254 ASP A CA 1
ATOM 2000 C C . ASP A 1 254 ? -11.279 -0.372 -0.730 1.00 36.88 254 ASP A C 1
ATOM 2002 O O . ASP A 1 254 ? -11.691 0.679 -0.168 1.00 36.88 254 ASP A O 1
#

Solvent-accessible surface area (backbone atoms only — not comparable to full-atom values): 15375 Å² total; per-residue (Å²): 134,84,82,78,86,65,94,64,64,73,74,77,52,68,87,43,62,66,57,54,52,50,49,51,52,53,50,52,54,50,51,54,50,52,53,52,53,53,51,51,55,53,50,53,53,51,53,54,52,52,51,53,56,57,59,61,74,71,62,69,88,69,90,84,75,85,76,77,74,76,58,80,68,62,78,52,41,46,75,43,54,29,90,92,42,72,90,41,66,59,34,36,26,36,70,84,73,35,84,90,41,69,45,75,68,78,86,46,71,62,58,59,50,47,45,54,60,46,50,75,66,70,67,87,82,82,80,81,84,83,74,62,64,70,56,55,54,50,49,52,44,47,25,68,76,66,72,42,66,68,65,59,73,72,36,64,68,51,46,51,55,49,52,39,36,75,72,66,77,44,79,83,73,54,69,70,56,50,53,50,50,53,55,50,49,15,54,50,47,53,50,52,47,55,49,51,53,52,51,35,50,75,72,68,40,77,68,44,76,50,72,50,78,50,73,58,98,92,29,60,30,45,37,34,34,43,34,36,67,47,97,87,67,47,83,44,75,44,64,59,28,54,20,72,42,104,86,47,72,40,48,61,79,133

Secondary structure (DSSP, 8-state):
------SS-GGGGTT-HHHHHHHHHHHHHHHHHHHHHHHHHHHHHHHHHHHHHHHHHT----TT-------GGGGTEEEEEPSS-TTSEEEEEETTT-TT-EE---S-HHHHHHHHHHHHHHS---SS-SS-HHHHHHHHHHHHHTT--GGGGT-HHHHHHHHHHHTTS-PPPPHHHHHHHHHHHHHHHHHHHHHHHHHHHHTT---EEEEEEEEETTEEEEEEEEEEE-TT--EEEEEEEEEEETTEEE----

InterPro domains:
  IPR003656 Zinc finger, BED-type [PF02892] (84-121)

Sequence (254 aa):
MSHNYSWEPIENLAGCESLIAAFRKSSEDAEAADLSIRAKRKAERAAEQEAEVAAEDDSEWKDGAKVKRKAACCRYFMCKFSEIHPEKIESVYCKICGPDFTVEHSGNTSNMRSHLAHVHKQGRLRRNGFFGGGQRFLLVWVGVCRKRAFSICEDEEFRDIFNFIFQGGYVPPCHKLVTQNVLTLSVEGRNMVTISVKDLLAEKILPSIAGDIWSDGGIAIFGILVYWLTVDGKYMERLLCVTPRADEIILVGD